Protein AF-A0A673X0X0-F1 (afdb_monomer)

Structure (mmCIF, N/CA/C/O backbone):
data_AF-A0A673X0X0-F1
#
_entry.id   AF-A0A673X0X0-F1
#
loop_
_atom_site.group_PDB
_atom_site.id
_atom_site.type_symbol
_atom_site.label_atom_id
_atom_site.label_alt_id
_atom_site.label_comp_id
_atom_site.label_asym_id
_atom_site.label_entity_id
_atom_site.label_seq_id
_atom_site.pdbx_PDB_ins_code
_atom_site.Cartn_x
_atom_site.Cartn_y
_atom_site.Cartn_z
_atom_site.occupancy
_atom_site.B_iso_or_equiv
_atom_site.auth_seq_id
_atom_site.auth_comp_id
_atom_site.auth_asym_id
_atom_site.auth_atom_id
_atom_site.pdbx_PDB_model_num
ATOM 1 N N . MET A 1 1 ? 17.107 -14.229 -10.108 1.00 71.19 1 MET A N 1
ATOM 2 C CA . MET A 1 1 ? 16.496 -13.018 -9.550 1.00 71.19 1 MET A CA 1
ATOM 3 C C . MET A 1 1 ? 16.070 -12.092 -10.674 1.00 71.19 1 MET A C 1
ATOM 5 O O . MET A 1 1 ? 16.921 -11.522 -11.350 1.00 71.19 1 MET A O 1
ATOM 9 N N . VAL A 1 2 ? 14.765 -12.010 -10.941 1.00 83.81 2 VAL A N 1
ATOM 10 C CA . VAL A 1 2 ? 14.206 -11.048 -11.908 1.00 83.81 2 VAL A CA 1
ATOM 11 C C . VAL A 1 2 ? 13.939 -9.739 -11.176 1.00 83.81 2 VAL A C 1
ATOM 13 O O . VAL A 1 2 ? 13.263 -9.744 -10.151 1.00 83.81 2 VAL A O 1
ATOM 16 N N . ARG A 1 3 ? 14.453 -8.624 -11.695 1.00 84.62 3 ARG A N 1
ATOM 17 C CA . ARG A 1 3 ? 14.271 -7.299 -11.096 1.00 84.62 3 ARG A CA 1
ATOM 18 C C . ARG A 1 3 ? 13.431 -6.404 -11.989 1.00 84.62 3 ARG A C 1
ATOM 20 O O . ARG A 1 3 ? 13.563 -6.454 -13.215 1.00 84.62 3 ARG A O 1
ATOM 27 N N . LEU A 1 4 ? 12.579 -5.583 -11.385 1.00 86.44 4 LEU A N 1
ATOM 28 C CA . LEU A 1 4 ? 11.894 -4.515 -12.099 1.00 86.44 4 LEU A CA 1
ATOM 29 C C . LEU A 1 4 ? 12.864 -3.353 -12.300 1.00 86.44 4 LEU A C 1
ATOM 31 O O . LEU A 1 4 ? 13.081 -2.562 -11.389 1.00 86.44 4 LEU A O 1
ATOM 35 N N . THR A 1 5 ? 13.441 -3.277 -13.496 1.00 86.38 5 THR A N 1
ATOM 36 C CA . THR A 1 5 ? 14.404 -2.239 -13.880 1.00 86.38 5 THR A CA 1
ATOM 37 C C . THR A 1 5 ? 13.807 -1.275 -14.903 1.00 86.38 5 THR A C 1
ATOM 39 O O . THR A 1 5 ? 12.841 -1.603 -15.604 1.00 86.38 5 THR A O 1
ATOM 42 N N . MET A 1 6 ? 14.425 -0.103 -15.060 1.00 83.62 6 MET A N 1
ATOM 43 C CA . MET A 1 6 ? 14.055 0.858 -16.106 1.00 83.62 6 MET A CA 1
ATOM 44 C C . MET A 1 6 ? 14.131 0.243 -17.514 1.00 83.62 6 MET A C 1
ATOM 46 O O . MET A 1 6 ? 13.271 0.513 -18.350 1.00 83.62 6 MET A O 1
ATOM 50 N N . 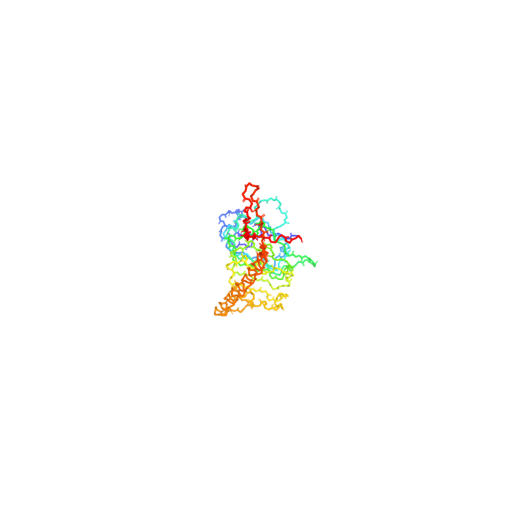ASP A 1 7 ? 15.082 -0.662 -17.759 1.00 83.50 7 ASP A N 1
ATOM 51 C CA . ASP A 1 7 ? 15.182 -1.398 -19.025 1.00 83.50 7 ASP A CA 1
ATOM 52 C C . ASP A 1 7 ? 14.016 -2.364 -19.240 1.00 83.50 7 ASP A C 1
ATOM 54 O O . ASP A 1 7 ? 13.520 -2.510 -20.362 1.00 83.50 7 ASP A O 1
ATOM 58 N N . LEU A 1 8 ? 13.558 -3.037 -18.179 1.00 86.50 8 LEU A N 1
ATOM 59 C CA . LEU A 1 8 ? 12.383 -3.904 -18.255 1.00 86.50 8 LEU A CA 1
ATOM 60 C C . LEU A 1 8 ? 11.128 -3.079 -18.575 1.00 86.50 8 LEU A C 1
ATOM 62 O O . LEU A 1 8 ? 10.304 -3.507 -19.389 1.00 86.50 8 LEU A O 1
ATOM 66 N N . ILE A 1 9 ? 11.030 -1.875 -18.005 1.00 87.56 9 ILE A N 1
ATOM 67 C CA . ILE A 1 9 ? 9.969 -0.904 -18.300 1.00 87.56 9 ILE A CA 1
ATOM 68 C C . ILE A 1 9 ? 10.022 -0.421 -19.737 1.00 87.56 9 ILE A C 1
ATOM 70 O O . ILE A 1 9 ? 9.000 -0.380 -20.427 1.00 87.56 9 ILE A O 1
ATOM 74 N N . ALA A 1 10 ? 11.213 -0.116 -20.225 1.00 84.62 10 ALA A N 1
ATOM 75 C CA . ALA A 1 10 ? 11.392 0.337 -21.587 1.00 84.62 10 ALA A CA 1
ATOM 76 C C . ALA A 1 10 ? 11.023 -0.727 -22.626 1.00 84.62 10 ALA A C 1
ATOM 78 O O . ALA A 1 10 ? 10.393 -0.421 -23.639 1.00 84.62 10 ALA A O 1
ATOM 79 N N . LYS A 1 11 ? 11.336 -1.994 -22.345 1.00 83.00 11 LYS A N 1
ATOM 80 C CA . LYS A 1 11 ? 10.988 -3.126 -23.216 1.00 83.00 11 LYS A CA 1
ATOM 81 C C . LYS A 1 11 ? 9.488 -3.425 -23.232 1.00 83.00 11 LYS A C 1
ATOM 83 O O . LYS A 1 11 ? 8.964 -3.858 -24.261 1.00 83.00 11 LYS A O 1
ATOM 88 N N . SER A 1 12 ? 8.787 -3.227 -22.116 1.00 79.62 12 SER A N 1
ATOM 89 C CA . SER A 1 12 ? 7.351 -3.516 -22.025 1.00 79.62 12 SER A CA 1
ATOM 90 C C . SER A 1 12 ? 6.477 -2.362 -22.525 1.00 79.62 12 SER A C 1
ATOM 92 O O . SER A 1 12 ? 5.417 -2.610 -23.103 1.00 79.62 12 SER A O 1
ATOM 94 N N . SER A 1 13 ? 6.932 -1.115 -22.381 1.00 78.25 13 SER A N 1
ATOM 95 C CA . SER A 1 13 ? 6.164 0.074 -22.747 1.00 78.25 13 SER A CA 1
ATOM 96 C C . SER A 1 13 ? 6.213 0.375 -24.243 1.00 78.25 13 SER A C 1
ATOM 98 O O . SER A 1 13 ? 7.269 0.619 -24.825 1.00 78.25 13 SER A O 1
ATOM 100 N N . TYR A 1 14 ? 5.038 0.454 -24.870 1.00 67.62 14 TYR A N 1
ATOM 101 C CA . TYR A 1 14 ? 4.898 0.855 -26.273 1.00 67.62 14 TYR A CA 1
ATOM 102 C C . TYR A 1 14 ? 5.579 2.201 -26.580 1.00 67.62 14 TYR A C 1
ATOM 104 O O . TYR A 1 14 ? 6.226 2.346 -27.613 1.00 67.62 14 TYR A O 1
ATOM 112 N N . TYR A 1 15 ? 5.513 3.157 -25.647 1.00 66.00 15 TYR A N 1
ATOM 113 C CA . TYR A 1 15 ? 6.113 4.487 -25.792 1.00 66.00 15 TYR A CA 1
ATOM 114 C C . TYR A 1 15 ? 7.650 4.476 -25.842 1.00 66.00 15 TYR A C 1
ATOM 116 O O . TYR A 1 15 ? 8.260 5.461 -26.272 1.00 66.00 15 TYR A O 1
ATOM 124 N N . LEU A 1 16 ? 8.269 3.379 -25.396 1.00 67.62 16 LEU A N 1
ATOM 125 C CA . LEU A 1 16 ? 9.715 3.227 -25.251 1.00 67.62 16 LEU A CA 1
ATOM 126 C C . LEU A 1 16 ? 10.319 2.227 -26.257 1.00 67.62 16 LEU A C 1
ATOM 128 O O . LEU A 1 16 ? 11.505 2.330 -26.556 1.00 67.62 16 LEU A O 1
ATOM 132 N N . LYS A 1 17 ? 9.512 1.350 -26.876 1.00 62.12 17 LYS A N 1
ATOM 133 C CA . LYS A 1 17 ? 9.957 0.236 -27.746 1.00 62.12 17 LYS A CA 1
ATOM 134 C C . LYS A 1 17 ? 10.812 0.594 -28.976 1.00 62.12 17 LYS A C 1
ATOM 136 O O . LYS A 1 17 ? 11.481 -0.290 -29.495 1.00 62.12 17 LYS A O 1
ATOM 141 N N . ASN A 1 18 ? 10.833 1.850 -29.434 1.00 58.12 18 ASN A N 1
ATOM 142 C CA . ASN A 1 18 ? 11.433 2.227 -30.728 1.00 58.12 18 ASN A CA 1
ATOM 143 C C . ASN A 1 18 ? 12.640 3.181 -30.660 1.00 58.12 18 ASN A C 1
ATOM 145 O O . ASN A 1 18 ? 13.059 3.689 -31.702 1.00 58.12 18 ASN A O 1
ATOM 149 N N . LYS A 1 19 ? 13.218 3.468 -29.484 1.00 57.41 19 LYS A N 1
ATOM 150 C CA . LYS A 1 19 ? 14.341 4.421 -29.392 1.00 57.41 19 LYS A CA 1
ATOM 151 C C . LYS A 1 19 ? 15.602 3.789 -28.816 1.00 57.41 19 LYS A C 1
ATOM 153 O O . LYS A 1 19 ? 15.598 3.270 -27.712 1.00 57.41 19 LYS A O 1
ATOM 158 N N . ARG A 1 20 ? 16.707 3.924 -29.559 1.00 57.81 20 ARG A N 1
ATOM 159 C CA . ARG A 1 20 ? 18.071 3.527 -29.152 1.00 57.81 20 ARG A CA 1
ATOM 160 C C . ARG A 1 20 ? 18.603 4.307 -27.936 1.00 57.81 20 ARG A C 1
ATOM 162 O O . ARG A 1 20 ? 19.647 3.955 -27.408 1.00 57.81 20 ARG A O 1
ATOM 169 N N . SER A 1 21 ? 17.902 5.361 -27.513 1.00 58.00 21 SER A N 1
ATOM 170 C CA . SER A 1 21 ? 18.208 6.170 -26.335 1.00 58.00 21 SER A CA 1
ATOM 171 C C . SER A 1 21 ? 16.895 6.540 -25.645 1.00 58.00 21 SER A C 1
ATOM 173 O O . SER A 1 21 ? 16.040 7.201 -26.245 1.00 58.00 21 SER A O 1
ATOM 175 N N . TYR A 1 22 ? 16.707 6.055 -24.417 1.00 65.75 22 TYR A N 1
ATOM 176 C CA . TYR A 1 22 ? 15.547 6.378 -23.592 1.00 65.75 22 TYR A CA 1
ATOM 177 C C . TYR A 1 22 ? 15.753 7.753 -22.964 1.00 65.75 22 TYR A C 1
ATOM 179 O O . TYR A 1 22 ? 16.754 7.979 -22.287 1.00 65.75 22 TYR A O 1
ATOM 187 N N . SER A 1 23 ? 14.817 8.676 -23.180 1.00 69.56 23 SER A N 1
ATOM 188 C CA . SER A 1 23 ? 14.892 10.012 -22.589 1.00 69.56 23 SER A CA 1
ATOM 189 C C . SER A 1 23 ? 13.896 10.170 -21.440 1.00 69.56 23 SER A C 1
ATOM 191 O O . SER A 1 23 ? 12.780 9.651 -21.488 1.00 69.56 23 SER A O 1
ATOM 193 N N . LEU A 1 24 ? 14.288 10.926 -20.407 1.00 72.06 24 LEU A N 1
ATOM 194 C CA . LEU A 1 24 ? 13.458 11.252 -19.238 1.00 72.06 24 LEU A CA 1
ATOM 195 C C . LEU A 1 24 ? 12.016 11.685 -19.600 1.00 72.06 24 LEU A C 1
ATOM 197 O O . LEU A 1 24 ? 11.082 11.173 -18.983 1.00 72.06 24 LEU A O 1
ATOM 201 N N . PRO A 1 25 ? 11.776 12.500 -20.652 1.00 79.38 25 PRO A N 1
ATOM 202 C CA . PRO A 1 25 ? 10.420 12.862 -21.074 1.00 79.38 25 PRO A CA 1
ATOM 203 C C . PRO A 1 25 ? 9.508 11.687 -21.442 1.00 79.38 25 PRO A C 1
ATOM 205 O O . PRO A 1 25 ? 8.291 11.836 -21.416 1.00 79.38 25 PRO A O 1
ATOM 208 N N . GLN A 1 26 ? 10.053 10.534 -21.833 1.00 79.31 26 GLN A N 1
ATOM 209 C CA . GLN A 1 26 ? 9.241 9.366 -22.176 1.00 79.31 26 GLN A CA 1
ATOM 210 C C . GLN A 1 26 ? 8.771 8.617 -20.928 1.00 79.31 26 GLN A C 1
ATOM 212 O O . GLN A 1 26 ? 7.630 8.163 -20.899 1.00 79.31 26 GLN A O 1
ATOM 217 N N . TYR A 1 27 ? 9.608 8.540 -19.892 1.00 82.19 27 TYR A N 1
ATOM 218 C CA . TYR A 1 27 ? 9.232 7.942 -18.609 1.00 82.19 27 TYR A CA 1
ATOM 219 C C . TYR A 1 27 ? 8.190 8.783 -17.865 1.00 82.19 27 TYR A C 1
ATOM 221 O O . TYR A 1 27 ?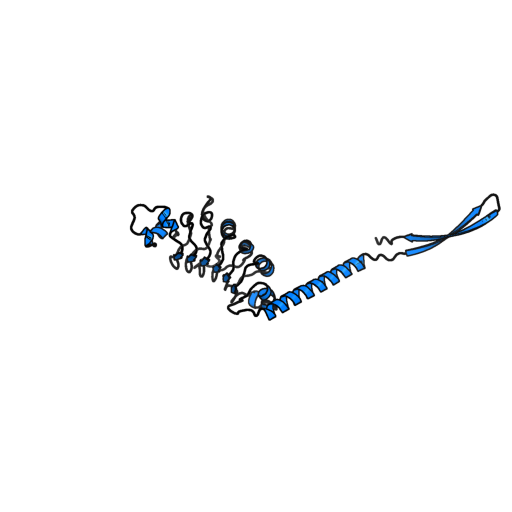 7.279 8.227 -17.261 1.00 82.19 27 TYR A O 1
ATOM 229 N N . LEU A 1 28 ? 8.223 10.110 -18.026 1.00 83.75 28 LEU A N 1
ATOM 230 C CA . LEU A 1 28 ? 7.183 11.009 -17.510 1.00 83.75 28 LEU A CA 1
ATOM 231 C C . LEU A 1 28 ? 5.800 10.807 -18.158 1.00 83.75 28 LEU A C 1
ATOM 233 O O . LEU A 1 28 ? 4.806 11.302 -17.635 1.00 83.75 28 LEU A O 1
ATOM 237 N N . LYS A 1 29 ? 5.695 10.097 -19.288 1.00 85.44 29 LYS A N 1
ATOM 238 C CA . LYS A 1 29 ? 4.393 9.769 -19.904 1.00 85.44 29 LYS A CA 1
ATOM 239 C C . LYS A 1 29 ? 3.743 8.528 -19.296 1.00 85.44 29 LYS A C 1
ATOM 241 O O . LYS A 1 29 ? 2.589 8.235 -19.604 1.00 85.44 29 LYS A O 1
ATOM 246 N N . LEU A 1 30 ? 4.477 7.772 -18.484 1.00 87.88 30 LEU A N 1
ATOM 247 C CA . LEU A 1 30 ? 3.983 6.545 -17.878 1.00 87.88 30 LEU A CA 1
ATOM 248 C C . LEU A 1 30 ? 3.162 6.897 -16.641 1.00 87.88 30 LEU A C 1
ATOM 250 O O . LEU A 1 30 ? 3.708 7.311 -15.626 1.00 87.88 30 LEU A O 1
ATOM 254 N N . THR A 1 31 ? 1.849 6.713 -16.739 1.00 89.06 31 THR A N 1
ATOM 255 C CA . THR A 1 31 ? 0.916 6.878 -15.614 1.00 89.06 31 THR A CA 1
ATOM 256 C C . THR A 1 31 ? 0.438 5.536 -15.066 1.00 89.06 31 THR A C 1
ATOM 258 O O . THR A 1 31 ? 0.144 5.421 -13.884 1.00 89.06 31 THR A O 1
ATOM 261 N N . HIS A 1 32 ? 0.408 4.494 -15.902 1.00 90.19 32 HIS A N 1
ATOM 262 C CA . HIS A 1 32 ? -0.042 3.155 -15.531 1.00 90.19 32 HIS A CA 1
ATOM 263 C C . HIS A 1 32 ? 0.981 2.119 -15.993 1.00 90.19 32 HIS A C 1
ATOM 265 O O . HIS A 1 32 ? 1.332 2.077 -17.176 1.00 90.19 32 HIS A O 1
ATOM 271 N N . LEU A 1 33 ? 1.435 1.263 -15.079 1.00 90.06 33 LEU A N 1
ATOM 272 C CA . LEU A 1 33 ? 2.363 0.174 -15.377 1.00 90.06 33 LEU A CA 1
ATOM 273 C C . LEU A 1 33 ? 1.828 -1.155 -14.863 1.00 90.06 33 LEU A C 1
ATOM 275 O O . LEU A 1 33 ? 1.411 -1.269 -13.712 1.00 90.06 33 LEU A O 1
ATOM 279 N N . ASN A 1 34 ? 1.879 -2.172 -15.724 1.00 91.69 34 ASN A N 1
ATOM 280 C CA . ASN A 1 34 ? 1.501 -3.530 -15.371 1.00 91.69 34 ASN A CA 1
ATOM 281 C C . ASN A 1 34 ? 2.681 -4.494 -15.531 1.00 91.69 34 ASN A C 1
ATOM 283 O O . ASN A 1 34 ? 3.137 -4.761 -16.645 1.00 91.69 34 ASN A O 1
ATOM 287 N N . PHE A 1 35 ? 3.133 -5.030 -14.401 1.00 90.81 35 PHE A N 1
ATOM 288 C CA . PHE A 1 35 ? 4.173 -6.047 -14.291 1.00 90.81 35 PHE A CA 1
ATOM 289 C C . PHE A 1 35 ? 3.708 -7.256 -13.482 1.00 90.81 35 PHE A C 1
ATOM 291 O O . PHE A 1 35 ? 4.516 -7.946 -12.864 1.00 90.81 35 PHE A O 1
ATOM 298 N N . SER A 1 36 ? 2.410 -7.542 -13.493 1.00 91.50 36 SER A N 1
ATOM 299 C CA . SER A 1 36 ? 1.868 -8.721 -12.832 1.00 91.50 36 SER A CA 1
ATOM 300 C C . SER A 1 36 ? 2.411 -10.021 -13.423 1.00 91.50 36 SER A C 1
ATOM 302 O O . SER A 1 36 ? 2.569 -10.125 -14.646 1.00 91.50 36 SER A O 1
ATOM 304 N N . ASN A 1 37 ? 2.609 -11.035 -12.578 1.00 92.19 37 ASN A N 1
ATOM 305 C CA . ASN A 1 37 ? 2.994 -12.388 -12.994 1.00 92.19 37 ASN A CA 1
ATOM 306 C C . ASN A 1 37 ? 4.259 -12.418 -13.880 1.00 92.19 37 ASN A C 1
ATOM 308 O O . ASN A 1 37 ? 4.306 -13.071 -14.926 1.00 92.19 37 ASN A O 1
ATOM 312 N N . LYS A 1 38 ? 5.297 -11.674 -13.483 1.00 91.31 38 LYS A N 1
ATOM 313 C CA . LYS A 1 38 ? 6.598 -11.608 -14.174 1.00 91.31 38 LYS A CA 1
ATOM 314 C C . LYS A 1 38 ? 7.738 -12.252 -13.386 1.00 91.31 38 LYS A C 1
ATOM 316 O O . LYS A 1 38 ? 8.885 -12.159 -13.810 1.00 91.31 38 LYS A O 1
ATOM 321 N N . ASN A 1 39 ? 7.421 -12.946 -12.290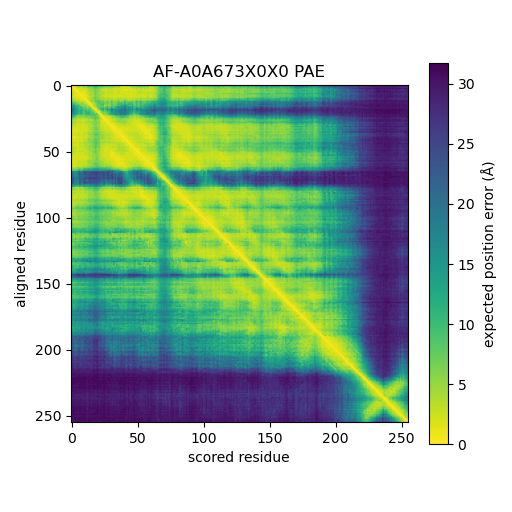 1.00 90.12 39 ASN A N 1
ATOM 322 C CA . ASN A 1 39 ? 8.391 -13.525 -11.356 1.00 90.12 39 ASN A CA 1
ATOM 323 C C . ASN A 1 39 ? 9.377 -12.490 -10.793 1.00 90.12 39 ASN A C 1
ATOM 325 O O . ASN A 1 39 ? 10.509 -12.846 -10.490 1.00 90.12 39 ASN A O 1
ATOM 329 N N . ILE A 1 40 ? 8.962 -11.225 -10.683 1.00 88.94 40 ILE A N 1
ATOM 330 C CA . ILE A 1 40 ? 9.795 -10.159 -10.124 1.00 88.94 40 ILE A CA 1
ATOM 331 C C . ILE A 1 40 ? 10.042 -10.464 -8.650 1.00 88.94 40 ILE A C 1
ATOM 333 O O . ILE A 1 40 ? 9.103 -10.716 -7.903 1.00 88.94 40 ILE A O 1
ATOM 337 N N . GLU A 1 41 ? 11.304 -10.461 -8.256 1.00 86.62 41 GLU A N 1
ATOM 338 C CA . GLU A 1 41 ? 11.750 -10.702 -6.883 1.00 86.62 41 GLU A CA 1
ATOM 339 C C . GLU A 1 41 ? 12.123 -9.385 -6.185 1.00 86.62 41 GLU A C 1
ATOM 341 O O . GLU A 1 41 ? 12.059 -9.309 -4.966 1.00 86.62 41 GLU A O 1
ATOM 346 N N . ASP A 1 42 ? 12.472 -8.340 -6.946 1.00 81.06 42 ASP A N 1
ATOM 347 C CA . ASP A 1 42 ? 12.940 -7.057 -6.408 1.00 81.06 42 ASP A CA 1
ATOM 348 C C . ASP A 1 42 ? 12.632 -5.889 -7.358 1.00 81.06 42 ASP A C 1
ATOM 350 O O . ASP A 1 42 ? 12.490 -6.076 -8.573 1.00 81.06 42 ASP A O 1
ATOM 354 N N . ILE A 1 43 ? 12.527 -4.683 -6.806 1.00 81.00 43 ILE A N 1
ATOM 355 C CA . ILE A 1 43 ? 12.202 -3.445 -7.522 1.00 81.00 43 ILE A CA 1
ATOM 356 C C . ILE A 1 43 ? 13.397 -2.492 -7.416 1.00 81.00 43 ILE A C 1
ATOM 358 O O . ILE A 1 43 ? 13.782 -2.105 -6.315 1.00 81.00 43 ILE A O 1
ATOM 362 N N . GLU A 1 44 ? 13.971 -2.101 -8.556 1.00 79.31 44 GLU A N 1
ATOM 363 C CA . GLU A 1 44 ? 15.056 -1.110 -8.606 1.00 79.31 44 GLU A CA 1
ATOM 364 C C . GLU A 1 44 ? 14.517 0.332 -8.630 1.00 79.31 44 GLU A C 1
ATOM 366 O O . GLU A 1 44 ? 13.321 0.566 -8.465 1.00 79.31 44 GLU A O 1
ATOM 371 N N . ASP A 1 45 ? 15.399 1.318 -8.827 1.00 77.19 45 ASP A N 1
ATOM 372 C CA . ASP A 1 45 ? 15.017 2.729 -8.864 1.00 77.19 45 ASP A CA 1
ATOM 373 C C . ASP A 1 45 ? 14.024 3.048 -9.997 1.00 77.19 45 ASP A C 1
ATOM 375 O O . ASP A 1 45 ? 14.328 2.904 -11.184 1.00 77.19 45 ASP A O 1
ATOM 379 N N . LEU A 1 46 ? 12.836 3.524 -9.605 1.00 80.56 46 LEU A N 1
ATOM 380 C CA . LEU A 1 46 ? 11.761 3.975 -10.490 1.00 80.56 46 LEU A CA 1
ATOM 381 C C . LEU A 1 46 ? 11.605 5.508 -10.508 1.00 80.56 46 LEU A C 1
ATOM 383 O O . LEU A 1 46 ? 10.609 6.010 -11.035 1.00 80.56 46 LEU A O 1
ATOM 387 N N . SER A 1 47 ? 12.573 6.268 -9.982 1.00 78.31 47 SER A N 1
ATOM 388 C CA . SER A 1 47 ? 12.556 7.739 -9.838 1.00 78.31 47 SER A CA 1
ATOM 389 C C . SER A 1 47 ? 12.276 8.522 -11.128 1.00 78.31 47 SER A C 1
ATOM 391 O O . SER A 1 47 ? 11.841 9.676 -11.092 1.00 78.31 47 SER A O 1
ATOM 393 N N . MET A 1 48 ? 12.499 7.900 -12.285 1.00 80.00 48 MET A N 1
ATOM 394 C CA . MET A 1 48 ? 12.234 8.471 -13.606 1.00 80.00 48 MET A CA 1
ATOM 395 C C . MET A 1 48 ? 10.738 8.479 -13.968 1.00 80.00 48 MET A C 1
ATOM 397 O O . MET A 1 48 ? 10.310 9.273 -14.808 1.00 80.00 48 MET A O 1
ATOM 401 N N . CYS A 1 49 ? 9.928 7.620 -13.344 1.00 84.56 49 CYS A N 1
ATOM 402 C CA . CYS A 1 49 ? 8.496 7.462 -13.615 1.00 84.56 49 CYS A CA 1
ATOM 403 C C . CYS A 1 49 ? 7.640 8.389 -12.732 1.00 84.56 49 CYS A C 1
ATOM 405 O O . CYS A 1 49 ? 6.689 7.941 -12.101 1.00 84.56 49 CY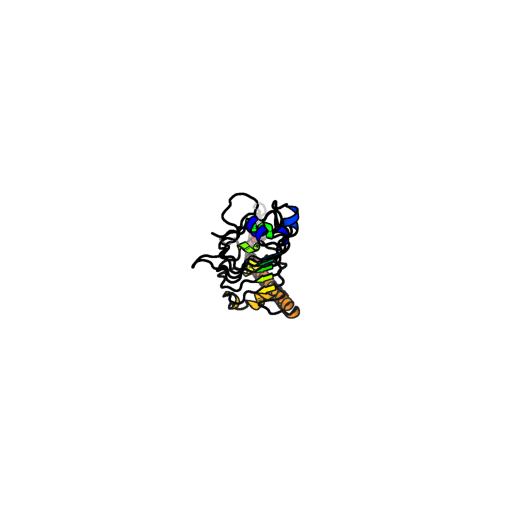S A O 1
ATOM 407 N N . ARG A 1 50 ? 7.965 9.687 -12.668 1.00 83.00 50 ARG A N 1
ATOM 408 C CA . ARG A 1 50 ? 7.394 10.607 -11.658 1.00 83.00 50 ARG A CA 1
ATOM 409 C C . ARG A 1 50 ? 5.880 10.793 -11.701 1.00 83.00 50 ARG A C 1
ATOM 411 O O . ARG A 1 50 ? 5.266 11.062 -10.679 1.00 83.00 50 ARG A O 1
ATOM 418 N N . ASN A 1 51 ? 5.285 10.609 -12.876 1.00 87.06 51 ASN A N 1
ATOM 419 C CA . ASN A 1 51 ? 3.845 10.749 -13.089 1.00 87.06 51 ASN A CA 1
ATOM 420 C C . ASN A 1 51 ? 3.093 9.412 -12.959 1.00 87.06 51 ASN A C 1
ATOM 422 O O . ASN A 1 51 ? 1.931 9.321 -13.360 1.00 87.06 51 ASN A O 1
ATOM 426 N N . LEU A 1 52 ? 3.752 8.357 -12.470 1.00 87.50 52 LEU A N 1
ATOM 427 C CA . LEU A 1 52 ? 3.137 7.047 -12.304 1.00 87.50 52 LEU A CA 1
ATOM 428 C C . LEU A 1 52 ? 2.076 7.114 -11.207 1.00 87.50 52 LEU A C 1
ATOM 430 O O . LEU A 1 52 ? 2.399 7.351 -10.051 1.00 87.50 52 LEU A O 1
ATOM 434 N N . THR A 1 53 ? 0.822 6.853 -11.565 1.00 87.56 53 THR A N 1
ATOM 435 C CA . THR A 1 53 ? -0.316 6.8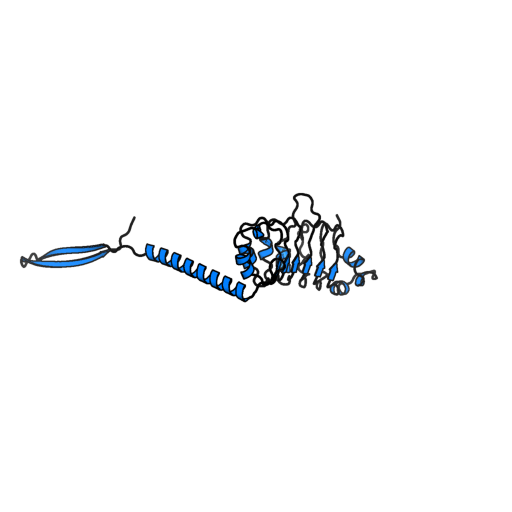67 -10.642 1.00 87.56 53 THR A CA 1
ATOM 436 C C . THR A 1 53 ? -0.751 5.467 -10.230 1.00 87.56 53 THR A C 1
ATOM 438 O O . THR A 1 53 ? -1.234 5.290 -9.110 1.00 87.56 53 THR A O 1
ATOM 441 N N . VAL A 1 54 ? -0.572 4.469 -11.104 1.00 88.56 54 VAL A N 1
ATOM 442 C CA . VAL A 1 54 ? -1.006 3.085 -10.875 1.00 88.56 54 VAL A CA 1
ATOM 443 C C . VAL A 1 54 ? 0.099 2.089 -11.217 1.00 88.56 54 VAL A C 1
ATOM 445 O O . VAL A 1 54 ? 0.611 2.074 -12.341 1.00 88.56 54 VAL A O 1
ATOM 448 N N . LEU A 1 55 ? 0.409 1.200 -10.272 1.00 88.62 55 LEU A N 1
ATOM 449 C CA . LEU A 1 55 ? 1.397 0.136 -10.439 1.00 88.62 55 LEU A CA 1
ATOM 450 C C . LEU A 1 55 ? 0.818 -1.234 -10.056 1.00 88.62 55 LEU A C 1
ATOM 452 O O . LEU A 1 55 ? 0.459 -1.481 -8.903 1.00 88.62 55 LEU A O 1
ATOM 456 N N . TYR A 1 56 ? 0.754 -2.143 -11.033 1.00 89.38 56 TYR A N 1
ATOM 457 C CA . TYR A 1 56 ? 0.326 -3.528 -10.831 1.00 89.38 56 TYR A CA 1
ATOM 458 C C . TYR A 1 56 ? 1.529 -4.467 -10.716 1.00 89.38 56 TYR A C 1
ATOM 4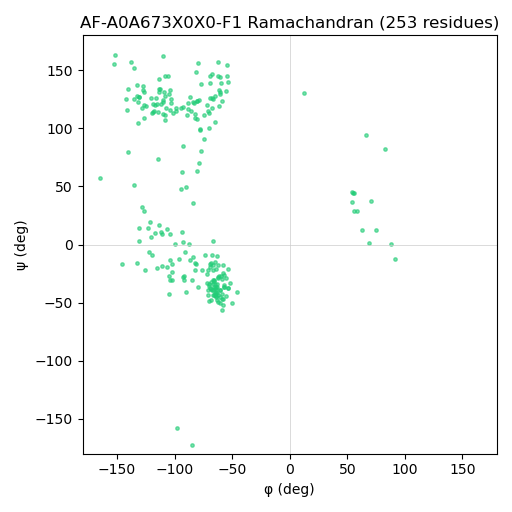60 O O . TYR A 1 56 ? 2.285 -4.635 -11.675 1.00 89.38 56 TYR A O 1
ATOM 468 N N . LEU A 1 57 ? 1.672 -5.109 -9.555 1.00 88.94 57 LEU A N 1
ATOM 469 C CA . LEU A 1 57 ? 2.762 -6.031 -9.216 1.00 88.94 57 LEU A CA 1
ATOM 470 C C . LEU A 1 57 ? 2.272 -7.359 -8.628 1.00 88.94 57 LEU A C 1
ATOM 472 O O . LEU A 1 57 ? 3.074 -8.119 -8.086 1.00 88.94 57 LEU A O 1
ATOM 476 N N . TYR A 1 58 ? 0.985 -7.667 -8.755 1.00 88.06 58 TYR A N 1
ATOM 477 C CA . TYR A 1 58 ? 0.407 -8.903 -8.236 1.00 88.06 58 TYR A CA 1
ATOM 478 C C . TYR A 1 58 ? 1.004 -10.167 -8.890 1.00 88.06 58 TYR A C 1
ATOM 480 O O . TYR A 1 58 ? 1.551 -10.116 -9.997 1.00 88.06 58 TYR A O 1
ATOM 488 N N . ASP A 1 59 ? 0.917 -11.305 -8.198 1.00 90.38 59 ASP A N 1
ATOM 489 C CA . ASP A 1 59 ? 1.425 -12.619 -8.639 1.00 90.38 59 ASP A CA 1
ATOM 490 C C . ASP A 1 59 ? 2.938 -12.676 -8.950 1.00 90.38 59 ASP A C 1
ATOM 492 O O . ASP A 1 59 ? 3.392 -13.462 -9.789 1.00 90.38 59 ASP A O 1
ATOM 496 N N . ASN A 1 60 ? 3.744 -11.840 -8.292 1.00 91.50 60 ASN A N 1
ATOM 497 C CA . ASN A 1 60 ? 5.208 -11.867 -8.385 1.00 91.50 60 ASN A CA 1
ATOM 498 C C . ASN A 1 60 ? 5.830 -12.636 -7.202 1.00 91.50 60 ASN A C 1
ATOM 500 O O . ASN A 1 60 ? 5.190 -13.522 -6.644 1.00 91.50 60 ASN A O 1
ATOM 504 N N . LYS A 1 61 ? 7.101 -12.394 -6.878 1.00 88.38 61 LYS A N 1
ATOM 505 C CA . LYS A 1 61 ? 7.858 -13.027 -5.785 1.00 88.38 61 LYS A CA 1
ATOM 506 C C . LYS A 1 61 ? 8.514 -11.971 -4.887 1.00 88.38 61 LYS A C 1
ATOM 508 O O . LYS A 1 61 ? 9.610 -12.179 -4.381 1.00 88.38 61 LYS A O 1
ATOM 513 N N . ILE A 1 62 ? 7.870 -10.816 -4.744 1.00 85.06 62 ILE A N 1
ATOM 514 C CA . ILE A 1 62 ? 8.406 -9.671 -4.010 1.00 85.06 62 ILE A CA 1
ATOM 515 C C . ILE A 1 62 ? 8.158 -9.915 -2.525 1.00 85.06 62 ILE A C 1
ATOM 517 O O . ILE A 1 62 ? 7.019 -9.838 -2.080 1.00 85.06 62 ILE A O 1
ATOM 521 N N . ASN A 1 63 ? 9.203 -10.219 -1.764 1.00 77.62 63 ASN A N 1
ATOM 522 C CA . ASN A 1 63 ? 9.139 -10.386 -0.307 1.00 77.62 63 ASN A CA 1
ATOM 523 C C . ASN A 1 63 ? 9.453 -9.082 0.444 1.00 77.62 63 ASN A C 1
ATOM 525 O O . ASN A 1 63 ? 8.918 -8.832 1.521 1.00 77.62 63 ASN A O 1
ATOM 529 N N . HIS A 1 64 ? 10.246 -8.202 -0.158 1.00 71.94 64 HIS A N 1
ATOM 530 C CA . HIS A 1 64 ? 10.553 -6.885 0.377 1.00 71.94 64 HIS A CA 1
ATOM 531 C C . HIS A 1 64 ? 10.085 -5.818 -0.605 1.00 71.94 64 HIS A C 1
ATOM 533 O O . HIS A 1 64 ? 10.631 -5.666 -1.698 1.00 71.94 64 HIS A O 1
ATOM 539 N N . VAL A 1 65 ? 9.083 -5.038 -0.208 1.00 62.72 65 VAL A N 1
ATOM 540 C CA . VAL A 1 65 ? 8.775 -3.782 -0.888 1.00 62.72 65 VAL A CA 1
ATOM 541 C C . VAL A 1 65 ? 9.854 -2.786 -0.463 1.00 62.72 65 VAL A C 1
ATOM 543 O O . VAL A 1 65 ? 9.718 -2.118 0.563 1.00 62.72 65 VAL A O 1
ATOM 546 N N . LEU A 1 66 ? 10.930 -2.744 -1.263 1.00 60.78 66 LEU A N 1
ATOM 547 C CA . LEU A 1 66 ? 12.161 -1.959 -1.086 1.00 60.78 66 LEU A CA 1
ATOM 548 C C . LEU A 1 66 ? 13.017 -2.377 0.118 1.00 60.78 66 LEU A C 1
ATOM 550 O O . LEU A 1 66 ? 12.869 -1.851 1.210 1.00 60.78 66 LEU A O 1
ATOM 554 N N . GLY A 1 67 ? 14.005 -3.248 -0.088 1.00 42.34 67 GLY A N 1
ATOM 555 C CA . GLY A 1 67 ? 14.928 -3.611 0.990 1.00 42.34 67 GLY A CA 1
ATOM 556 C C . GLY A 1 67 ? 16.198 -4.321 0.541 1.00 42.34 67 GLY A C 1
ATOM 557 O O . GLY A 1 67 ? 16.463 -5.415 1.019 1.00 42.34 67 GLY A O 1
ATOM 558 N N . ALA A 1 68 ? 16.995 -3.708 -0.344 1.00 35.12 68 ALA A N 1
ATOM 559 C CA . ALA A 1 68 ? 18.375 -4.159 -0.594 1.00 35.12 68 ALA A CA 1
ATOM 560 C C . ALA A 1 68 ? 19.394 -3.043 -0.917 1.00 35.12 68 ALA A C 1
ATOM 562 O O . ALA A 1 68 ? 20.594 -3.275 -0.780 1.00 35.12 68 ALA A O 1
ATOM 563 N N . CYS A 1 69 ? 18.975 -1.823 -1.281 1.00 34.03 69 CYS A N 1
ATOM 564 C CA . CYS A 1 69 ? 19.905 -0.711 -1.521 1.00 34.03 69 CYS A CA 1
ATOM 565 C C . CYS A 1 69 ? 19.913 0.307 -0.360 1.00 34.03 69 CYS A C 1
ATOM 567 O O . CYS A 1 69 ? 18.921 1.004 -0.148 1.00 34.03 69 CYS A O 1
ATOM 569 N N . PRO A 1 70 ? 21.039 0.473 0.367 1.00 30.88 70 PRO A N 1
ATOM 570 C CA . PRO A 1 70 ? 21.252 1.549 1.336 1.00 30.88 70 PRO A CA 1
ATOM 571 C C . PRO A 1 70 ? 21.742 2.844 0.664 1.00 30.88 70 PRO A C 1
ATOM 573 O O . PRO A 1 70 ? 22.552 3.578 1.224 1.00 30.88 70 PRO A O 1
ATOM 576 N N . ILE A 1 71 ? 21.258 3.143 -0.541 1.00 29.34 71 ILE A N 1
ATOM 577 C CA . ILE A 1 71 ? 21.539 4.399 -1.233 1.00 29.34 71 ILE A CA 1
ATOM 578 C C . ILE A 1 71 ? 20.194 4.930 -1.716 1.00 29.34 71 ILE A C 1
ATOM 580 O O . ILE A 1 71 ? 19.562 4.352 -2.588 1.00 29.34 71 ILE A O 1
ATOM 584 N N . ILE A 1 72 ? 19.736 5.949 -0.991 1.00 38.78 72 ILE A N 1
ATOM 585 C CA . ILE A 1 72 ? 18.900 7.086 -1.386 1.00 38.78 72 ILE A CA 1
ATOM 586 C C . ILE A 1 72 ? 18.236 6.959 -2.773 1.00 38.78 72 ILE A C 1
ATOM 588 O O . ILE A 1 72 ? 18.922 6.802 -3.773 1.00 38.78 72 ILE A O 1
ATOM 592 N N . MET A 1 73 ? 16.922 7.218 -2.809 1.00 43.09 73 MET A N 1
ATOM 593 C CA . MET A 1 73 ? 16.090 7.426 -4.009 1.00 43.09 73 MET A CA 1
ATOM 594 C C . MET A 1 73 ? 15.605 6.146 -4.695 1.00 43.09 73 MET A C 1
ATOM 596 O O . MET A 1 73 ? 16.150 5.732 -5.701 1.00 43.09 73 MET A O 1
ATOM 600 N N . VAL A 1 74 ? 14.519 5.550 -4.198 1.00 50.66 74 VAL A N 1
ATOM 601 C CA . VAL A 1 74 ? 13.698 4.653 -5.041 1.00 50.66 74 VAL A CA 1
ATOM 602 C C . VAL A 1 74 ? 12.223 5.076 -5.050 1.00 50.66 74 VAL A C 1
ATOM 604 O O . VAL A 1 74 ? 11.522 4.827 -6.026 1.00 50.66 74 VAL A O 1
ATOM 607 N N . MET A 1 75 ? 11.746 5.829 -4.044 1.00 50.03 75 MET A N 1
ATOM 608 C CA . 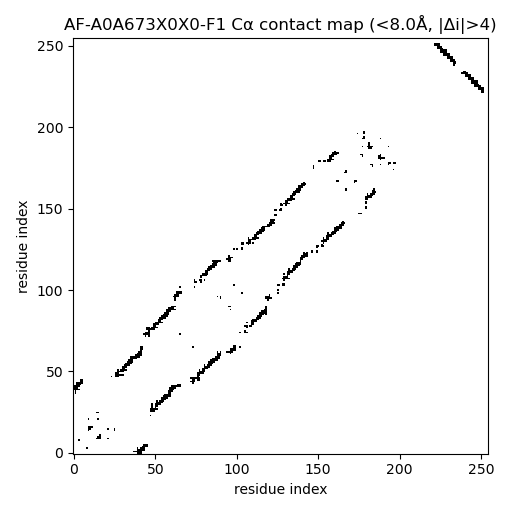MET A 1 75 ? 10.376 6.385 -4.049 1.00 50.03 75 MET A CA 1
ATOM 609 C C . MET A 1 75 ? 10.261 7.875 -3.715 1.00 50.03 75 MET A C 1
ATOM 611 O O . MET A 1 75 ? 9.174 8.430 -3.810 1.00 50.03 75 MET A O 1
ATOM 615 N N . GLY A 1 76 ? 11.382 8.576 -3.502 1.00 50.78 76 GLY A N 1
ATOM 616 C CA . GLY A 1 76 ? 11.403 10.048 -3.491 1.00 50.78 76 GLY A CA 1
ATOM 617 C C . GLY A 1 76 ? 11.096 10.692 -4.853 1.00 50.78 76 GLY A C 1
ATOM 618 O O . GLY A 1 76 ? 11.196 11.901 -4.979 1.00 50.78 76 GLY A O 1
ATOM 619 N N . GLY A 1 77 ? 10.785 9.892 -5.880 1.00 58.72 77 GLY A N 1
ATOM 620 C CA . GLY A 1 77 ? 10.362 10.369 -7.194 1.00 58.72 77 GLY A CA 1
ATOM 621 C C . GLY A 1 77 ? 8.971 9.902 -7.626 1.00 58.72 77 GLY A C 1
ATOM 622 O O . GLY A 1 77 ? 8.494 10.400 -8.634 1.00 58.72 77 GLY A O 1
ATOM 623 N N . LEU A 1 78 ? 8.307 8.982 -6.911 1.00 72.88 78 LEU A N 1
ATOM 624 C CA . LEU A 1 78 ? 6.956 8.499 -7.256 1.00 72.88 78 LEU A CA 1
ATOM 625 C C . LEU A 1 78 ? 5.877 9.276 -6.492 1.00 72.88 78 LEU A C 1
ATOM 627 O O . LEU A 1 78 ? 4.972 8.696 -5.896 1.00 72.88 78 LEU A O 1
ATOM 631 N N . GLU A 1 79 ? 5.997 10.601 -6.499 1.00 73.00 79 GLU A N 1
ATOM 632 C CA . GLU A 1 79 ? 5.137 11.512 -5.735 1.00 73.00 79 GLU A CA 1
ATOM 633 C C . GLU A 1 79 ? 3.656 11.376 -6.121 1.00 73.00 79 GLU A C 1
ATOM 635 O O . GLU A 1 79 ? 2.783 11.564 -5.283 1.00 73.00 79 GLU A O 1
ATOM 640 N N . GLU A 1 80 ? 3.360 10.960 -7.355 1.00 81.19 80 GLU A N 1
ATOM 641 C CA . GLU A 1 80 ? 1.993 10.817 -7.870 1.00 81.19 80 GLU A CA 1
ATOM 642 C C . GLU A 1 80 ? 1.386 9.412 -7.709 1.00 81.19 80 GLU A C 1
ATOM 644 O O . GLU A 1 80 ? 0.252 9.187 -8.153 1.00 81.19 80 GLU A O 1
ATOM 649 N N . LEU A 1 81 ? 2.094 8.452 -7.093 1.00 83.56 81 LEU A N 1
ATOM 650 C CA . LEU A 1 81 ? 1.603 7.076 -6.998 1.00 83.56 81 LEU A CA 1
ATOM 651 C C . LEU A 1 81 ? 0.409 6.980 -6.045 1.00 83.56 81 LEU A C 1
ATOM 653 O O . LEU A 1 81 ? 0.531 7.115 -4.832 1.00 83.56 81 LEU A O 1
ATOM 657 N N . LYS A 1 82 ? -0.757 6.668 -6.611 1.00 83.62 82 LYS A N 1
ATOM 658 C CA . LYS A 1 82 ? -2.038 6.608 -5.894 1.00 83.62 82 LYS A CA 1
ATOM 659 C C . LYS A 1 82 ? -2.486 5.184 -5.618 1.00 83.62 82 LYS A C 1
ATOM 661 O O . LYS A 1 82 ? -3.193 4.964 -4.639 1.00 83.62 82 LYS A O 1
ATOM 666 N N . MET A 1 83 ? -2.126 4.238 -6.484 1.00 85.19 83 MET A N 1
ATOM 667 C CA . MET A 1 83 ? -2.612 2.861 -6.417 1.00 85.19 83 MET A CA 1
ATOM 668 C C . MET A 1 83 ? -1.474 1.869 -6.630 1.00 85.19 83 MET A C 1
ATOM 670 O O . MET A 1 83 ? -0.788 1.900 -7.656 1.00 85.19 83 MET A O 1
ATOM 674 N N . LEU A 1 84 ? -1.313 0.950 -5.681 1.00 84.94 84 LEU A N 1
ATOM 675 C CA . LEU A 1 84 ? -0.325 -0.121 -5.754 1.00 84.94 84 LEU A CA 1
ATOM 676 C C . LEU A 1 84 ? -0.983 -1.458 -5.419 1.00 84.94 84 LEU A C 1
ATOM 678 O O . LEU A 1 84 ? -1.560 -1.650 -4.345 1.00 84.94 84 LEU A O 1
ATOM 682 N N . TYR A 1 85 ? -0.869 -2.388 -6.364 1.00 85.75 85 TYR A N 1
ATOM 683 C CA . TYR A 1 85 ? -1.435 -3.726 -6.262 1.00 85.75 85 TYR A CA 1
ATOM 684 C C . TYR A 1 85 ? -0.316 -4.739 -6.070 1.00 85.75 85 TYR A C 1
ATOM 686 O O . TYR A 1 85 ? 0.407 -5.049 -7.018 1.00 85.75 85 TYR A O 1
ATOM 694 N N . LEU A 1 86 ? -0.194 -5.269 -4.855 1.00 84.75 86 LEU A N 1
ATOM 695 C CA . LEU A 1 86 ? 0.830 -6.243 -4.475 1.00 84.75 86 LEU A CA 1
ATOM 696 C C . LEU A 1 86 ? 0.247 -7.625 -4.182 1.00 84.75 86 LEU A C 1
ATOM 698 O O . LEU A 1 86 ? 0.957 -8.471 -3.659 1.00 84.75 86 LEU A O 1
ATOM 702 N N . GLU A 1 87 ? -1.024 -7.868 -4.492 1.00 85.56 87 GLU A N 1
ATOM 703 C CA . GLU A 1 87 ? -1.716 -9.110 -4.140 1.00 85.56 87 GLU A CA 1
ATOM 704 C C . GLU A 1 87 ? -0.986 -10.385 -4.604 1.00 85.56 87 GLU A C 1
ATOM 706 O O . GLU A 1 87 ? -0.472 -10.455 -5.721 1.00 85.56 87 GLU A O 1
ATOM 711 N N . GLY A 1 88 ? -0.988 -11.417 -3.758 1.00 84.81 88 GLY A N 1
ATOM 712 C CA . GLY A 1 88 ? -0.630 -12.776 -4.161 1.00 84.81 88 GLY A CA 1
ATOM 713 C C . GLY A 1 88 ? 0.849 -12.977 -4.476 1.00 84.81 88 GLY A C 1
ATOM 714 O O . GLY A 1 88 ? 1.176 -13.721 -5.402 1.00 84.81 88 GLY A O 1
ATOM 715 N N . GLN A 1 89 ? 1.759 -12.337 -3.738 1.00 88.38 89 GLN A N 1
ATOM 716 C CA . GLN A 1 89 ? 3.182 -12.635 -3.888 1.00 88.38 89 GLN A CA 1
ATOM 717 C C . GLN A 1 89 ? 3.447 -14.111 -3.547 1.00 88.38 89 GLN A C 1
ATOM 719 O O . GLN A 1 89 ? 3.037 -14.628 -2.508 1.00 88.38 89 GLN A O 1
ATOM 724 N N . ARG A 1 90 ? 4.150 -14.811 -4.441 1.00 87.88 90 ARG A N 1
ATOM 725 C CA . ARG A 1 90 ? 4.536 -16.226 -4.329 1.00 87.88 90 ARG A CA 1
ATOM 726 C C . ARG A 1 90 ? 5.768 -16.363 -3.440 1.00 87.88 90 ARG A C 1
ATOM 728 O O . ARG A 1 90 ? 6.843 -16.749 -3.902 1.00 87.88 90 ARG A O 1
ATOM 735 N N . LEU A 1 91 ? 5.596 -15.980 -2.183 1.00 83.12 91 LEU A N 1
ATOM 736 C CA . LEU A 1 91 ? 6.645 -15.995 -1.175 1.00 83.12 91 LEU A CA 1
ATOM 737 C C . LEU A 1 91 ? 7.021 -17.438 -0.799 1.00 83.12 91 LEU A C 1
ATOM 739 O O . LEU A 1 91 ? 6.144 -18.309 -0.759 1.00 83.12 91 LEU A O 1
ATOM 743 N N . PRO A 1 92 ? 8.304 -17.714 -0.510 1.00 83.75 92 PRO A N 1
ATOM 744 C CA . PRO A 1 92 ? 8.717 -18.950 0.141 1.00 83.75 92 PRO A CA 1
ATOM 745 C C . PRO A 1 92 ? 7.962 -19.190 1.457 1.00 83.75 92 PRO A C 1
ATOM 747 O O . PRO A 1 92 ? 7.497 -18.260 2.117 1.00 83.75 92 PRO A O 1
ATOM 750 N N . SER A 1 93 ? 7.849 -20.457 1.865 1.00 81.88 93 SER A N 1
ATOM 751 C CA . SER A 1 93 ? 7.136 -20.819 3.095 1.00 81.88 93 SER A CA 1
ATOM 752 C C . SER A 1 93 ? 7.755 -20.135 4.317 1.00 81.88 93 SER A C 1
ATOM 754 O O . SER A 1 93 ? 8.932 -20.329 4.606 1.00 81.88 93 SER A O 1
ATOM 756 N N . GLY A 1 94 ? 6.943 -19.378 5.057 1.00 79.06 94 GLY A N 1
ATOM 757 C CA . GLY A 1 94 ? 7.366 -18.643 6.253 1.00 79.06 94 GLY A CA 1
ATOM 758 C C . GLY A 1 94 ? 7.832 -17.207 5.995 1.00 79.06 94 GLY A C 1
ATOM 759 O O . GLY A 1 94 ? 7.922 -16.438 6.950 1.00 79.06 94 GLY A O 1
ATOM 760 N N . GLU A 1 95 ? 8.057 -16.814 4.738 1.00 81.69 95 GLU A N 1
ATOM 761 C CA . GLU A 1 95 ? 8.351 -15.423 4.387 1.00 81.69 95 GLU A CA 1
ATOM 762 C C . GLU A 1 95 ? 7.083 -14.568 4.338 1.00 81.69 95 GLU A C 1
ATOM 764 O O . GLU A 1 95 ? 5.965 -15.065 4.169 1.00 81.69 95 GLU A O 1
ATOM 769 N N . LYS A 1 96 ? 7.269 -13.261 4.519 1.00 81.56 96 LYS A N 1
ATOM 770 C CA . LYS A 1 96 ? 6.201 -12.265 4.606 1.00 81.56 96 LYS A CA 1
ATOM 771 C C . LYS A 1 96 ? 6.572 -11.055 3.776 1.00 81.56 96 LYS A C 1
ATOM 773 O O . LYS A 1 96 ? 7.754 -10.749 3.641 1.00 81.56 96 LYS A O 1
ATOM 778 N N . LEU A 1 97 ? 5.564 -10.354 3.274 1.00 82.38 97 LEU A N 1
ATOM 779 C CA . LEU A 1 97 ? 5.786 -9.068 2.635 1.00 82.38 97 LEU A CA 1
ATOM 780 C C . LEU A 1 97 ? 6.145 -8.017 3.687 1.00 82.38 97 LEU A C 1
ATOM 782 O O . LEU A 1 97 ? 5.340 -7.727 4.572 1.00 82.38 97 LEU A O 1
ATOM 786 N N . LEU A 1 98 ? 7.330 -7.428 3.560 1.00 80.12 98 LEU A N 1
ATOM 787 C CA . LEU A 1 98 ? 7.789 -6.338 4.417 1.00 80.12 98 LEU A CA 1
ATOM 788 C C . LEU A 1 98 ? 7.809 -5.015 3.654 1.00 80.12 98 LEU A C 1
ATOM 790 O O . LEU A 1 98 ? 8.143 -4.977 2.468 1.00 80.12 98 LEU A O 1
ATOM 794 N N . PHE A 1 99 ? 7.493 -3.929 4.355 1.00 77.56 99 PHE A N 1
ATOM 795 C CA . PHE A 1 99 ? 7.562 -2.568 3.832 1.00 77.56 99 PHE A CA 1
ATOM 796 C C . PHE A 1 99 ? 8.714 -1.807 4.489 1.00 77.56 99 PHE A C 1
ATOM 798 O O . PHE A 1 99 ? 8.812 -1.786 5.714 1.00 77.56 99 PHE A O 1
ATOM 805 N N . ASP A 1 100 ? 9.555 -1.132 3.702 1.00 76.44 100 ASP A N 1
ATOM 806 C CA . ASP A 1 100 ? 10.500 -0.154 4.261 1.00 76.44 100 ASP A CA 1
ATOM 807 C C . ASP A 1 100 ? 9.733 1.079 4.784 1.00 76.44 100 ASP A C 1
ATOM 809 O O . ASP A 1 100 ? 8.980 1.704 4.027 1.00 76.44 100 ASP A O 1
ATOM 813 N N . PRO A 1 101 ? 9.921 1.482 6.055 1.00 76.75 101 PRO A N 1
ATOM 814 C CA . PRO A 1 101 ? 9.294 2.677 6.618 1.00 76.75 101 PRO A CA 1
ATOM 815 C C . PRO A 1 101 ? 9.499 3.946 5.781 1.00 76.75 101 PRO A C 1
ATOM 817 O O . PRO A 1 101 ? 8.605 4.790 5.707 1.00 76.75 101 PRO A O 1
ATOM 820 N N . ARG A 1 102 ? 10.649 4.089 5.109 1.00 74.31 102 ARG A N 1
ATOM 821 C CA . ARG A 1 102 ? 10.940 5.254 4.251 1.00 74.31 102 ARG A CA 1
ATOM 822 C C . ARG A 1 102 ? 10.053 5.279 3.009 1.00 74.31 102 ARG A C 1
ATOM 824 O O . ARG A 1 102 ? 9.583 6.343 2.612 1.00 74.31 102 ARG A O 1
ATOM 831 N N . THR A 1 103 ? 9.788 4.109 2.436 1.00 72.56 103 THR A N 1
ATOM 832 C CA . THR A 1 103 ? 8.850 3.921 1.323 1.00 72.56 103 THR A CA 1
ATOM 833 C C . THR A 1 103 ? 7.452 4.351 1.724 1.00 72.56 103 THR A C 1
ATOM 835 O O . THR A 1 103 ? 6.833 5.173 1.048 1.00 72.56 103 THR A O 1
ATOM 838 N N . LEU A 1 104 ? 6.976 3.849 2.863 1.00 77.19 104 LEU A N 1
ATOM 839 C CA . LEU A 1 104 ? 5.662 4.206 3.383 1.00 77.19 104 LEU A CA 1
ATOM 840 C C . LEU A 1 104 ? 5.561 5.708 3.667 1.00 77.19 104 LEU A C 1
ATOM 842 O O . LEU A 1 104 ? 4.552 6.318 3.331 1.00 77.19 104 LEU A O 1
ATOM 846 N N . PHE A 1 105 ? 6.620 6.322 4.201 1.00 77.00 105 PHE A N 1
ATOM 847 C CA . PHE A 1 105 ? 6.669 7.766 4.420 1.00 77.00 105 PHE A CA 1
ATOM 848 C C . PHE A 1 105 ? 6.570 8.561 3.110 1.00 77.00 105 PHE A C 1
ATOM 850 O O . PHE A 1 105 ? 5.805 9.516 3.038 1.00 77.00 105 PHE A O 1
ATOM 857 N N . SER A 1 106 ? 7.281 8.148 2.054 1.00 72.44 106 SER A N 1
ATOM 858 C CA . SER A 1 106 ? 7.204 8.817 0.744 1.00 72.44 106 SER A CA 1
ATOM 859 C C . SER A 1 106 ? 5.829 8.699 0.078 1.00 72.44 106 SER A C 1
ATOM 861 O O . SER A 1 106 ? 5.392 9.619 -0.603 1.00 72.44 106 SER A O 1
ATOM 863 N N . LEU A 1 107 ? 5.124 7.591 0.320 1.00 74.00 107 LEU A N 1
ATOM 864 C CA . LEU A 1 107 ? 3.774 7.352 -0.188 1.00 74.00 107 LEU A CA 1
ATOM 865 C C . LEU A 1 107 ? 2.684 8.013 0.660 1.00 74.00 107 LEU A C 1
ATOM 867 O O . LEU A 1 107 ? 1.584 8.249 0.167 1.00 74.00 107 LEU A O 1
ATOM 871 N N . ALA A 1 108 ? 2.958 8.330 1.925 1.00 76.50 108 ALA A N 1
ATOM 872 C CA . ALA A 1 108 ? 1.947 8.804 2.869 1.00 76.50 108 ALA A CA 1
ATOM 873 C C . ALA A 1 108 ? 1.168 10.040 2.378 1.00 76.50 108 ALA A C 1
ATOM 875 O O . ALA A 1 108 ? -0.002 10.207 2.730 1.00 76.50 108 ALA A O 1
ATOM 876 N N . GLU A 1 109 ? 1.798 10.878 1.550 1.00 74.94 109 GLU A N 1
ATOM 877 C CA . GLU A 1 109 ? 1.231 12.132 1.049 1.00 74.94 109 GLU A CA 1
ATOM 878 C C . GLU A 1 109 ? 0.381 12.003 -0.228 1.00 74.94 109 GLU A C 1
ATOM 880 O O . GLU A 1 109 ? -0.357 12.942 -0.541 1.00 74.94 109 GLU A O 1
ATOM 885 N N . SER A 1 110 ? 0.416 10.878 -0.945 1.00 71.00 110 SER A N 1
ATOM 886 C CA . SER A 1 110 ? -0.287 10.717 -2.235 1.00 71.00 110 SER A CA 1
ATOM 887 C C . SER A 1 110 ? -1.087 9.425 -2.376 1.00 71.00 110 SER A C 1
ATOM 889 O O . SER A 1 110 ? -1.953 9.310 -3.248 1.00 71.00 110 SER A O 1
ATOM 891 N N . PHE A 1 111 ? -0.830 8.457 -1.508 1.00 72.19 111 PHE A N 1
ATOM 892 C CA . PHE A 1 111 ? -1.276 7.094 -1.696 1.00 72.19 111 PHE A CA 1
ATOM 893 C C . PHE A 1 111 ? -2.718 6.876 -1.231 1.00 72.19 111 PHE A C 1
ATOM 895 O O . PHE A 1 111 ? -3.055 7.102 -0.070 1.00 72.19 111 PHE A O 1
ATOM 902 N N . GLY A 1 112 ? -3.572 6.432 -2.157 1.00 74.88 112 GLY A N 1
ATOM 903 C CA . GLY A 1 112 ? -5.011 6.253 -1.956 1.00 74.88 112 GLY A CA 1
ATOM 904 C C . GLY A 1 112 ? -5.431 4.791 -1.795 1.00 74.88 112 GLY A C 1
ATOM 905 O O . GLY A 1 112 ? -6.242 4.470 -0.935 1.00 74.88 112 GLY A O 1
ATOM 906 N N . VAL A 1 113 ? -4.889 3.886 -2.609 1.00 77.62 113 VAL A N 1
ATOM 907 C CA . VAL A 1 113 ? -5.351 2.493 -2.686 1.00 77.62 113 VAL A CA 1
ATOM 908 C C . VAL A 1 113 ? -4.204 1.520 -2.448 1.00 77.62 113 VAL A C 1
ATOM 910 O O . VAL A 1 113 ? -3.268 1.448 -3.249 1.00 77.62 113 VAL A O 1
ATOM 913 N N . LEU A 1 114 ? -4.337 0.709 -1.395 1.00 81.25 114 LEU A N 1
ATOM 914 C CA . LEU A 1 114 ? -3.399 -0.351 -1.038 1.00 81.25 114 LEU A CA 1
ATOM 915 C C . LEU A 1 114 ? -4.077 -1.721 -1.091 1.00 81.25 114 LEU A C 1
ATOM 917 O O . LEU A 1 114 ? -4.946 -2.027 -0.271 1.00 81.25 114 LEU A O 1
ATOM 921 N N . ASN A 1 115 ? -3.640 -2.578 -2.016 1.00 80.94 115 ASN A N 1
ATOM 922 C CA . ASN A 1 115 ? -4.025 -3.990 -2.009 1.00 80.94 115 ASN A CA 1
ATOM 923 C C . ASN A 1 115 ? -2.820 -4.869 -1.647 1.00 80.94 115 ASN A C 1
ATOM 925 O O . ASN A 1 115 ? -1.872 -4.993 -2.426 1.00 80.94 115 ASN A O 1
ATOM 929 N N . ILE A 1 116 ? -2.898 -5.493 -0.471 1.00 79.00 116 ILE A N 1
ATOM 930 C CA . ILE A 1 116 ? -1.853 -6.335 0.130 1.00 79.00 116 ILE A CA 1
ATOM 931 C C . ILE A 1 116 ? -2.338 -7.758 0.411 1.00 79.00 116 ILE A C 1
ATOM 933 O O . ILE A 1 116 ? -1.750 -8.470 1.225 1.00 79.00 116 ILE A O 1
ATOM 937 N N . ASN A 1 117 ? -3.420 -8.174 -0.243 1.00 83.12 117 ASN A N 1
ATOM 938 C CA . ASN A 1 117 ? -4.006 -9.500 -0.087 1.00 83.12 117 ASN A CA 1
ATOM 939 C C . ASN A 1 117 ? -2.986 -10.622 -0.331 1.00 83.12 117 ASN A C 1
ATOM 941 O O . ASN A 1 117 ? -2.166 -10.535 -1.240 1.00 83.12 117 ASN A O 1
ATOM 945 N N . ARG A 1 118 ? -3.111 -11.731 0.414 1.00 78.88 118 ARG A N 1
ATOM 946 C CA . ARG A 1 118 ? -2.364 -12.983 0.169 1.00 78.88 118 ARG A CA 1
ATOM 947 C C . ARG A 1 118 ? -0.834 -12.812 0.143 1.00 78.88 118 ARG A C 1
ATOM 949 O O . ARG A 1 118 ? -0.166 -13.373 -0.716 1.00 78.88 118 ARG A O 1
ATOM 956 N N . ASN A 1 119 ? -0.303 -12.059 1.102 1.00 80.81 119 ASN A N 1
ATOM 957 C CA . ASN A 1 119 ? 1.117 -11.715 1.235 1.00 80.81 119 ASN A CA 1
ATOM 958 C C . ASN A 1 119 ? 1.730 -12.136 2.585 1.00 80.81 119 ASN A C 1
ATOM 960 O O . ASN A 1 119 ? 2.819 -11.689 2.943 1.00 80.81 119 ASN A O 1
ATOM 964 N N . ASN A 1 120 ? 1.021 -12.988 3.334 1.00 76.94 120 ASN A N 1
ATOM 965 C CA . ASN A 1 120 ? 1.412 -13.505 4.646 1.00 76.94 120 ASN A CA 1
ATOM 966 C C . ASN A 1 120 ? 1.749 -12.401 5.673 1.00 76.94 120 ASN A C 1
ATOM 968 O O . ASN A 1 120 ? 2.670 -12.542 6.473 1.00 76.94 120 ASN A O 1
ATOM 972 N N . ILE A 1 121 ? 1.019 -11.282 5.628 1.00 75.56 121 ILE A N 1
ATOM 973 C CA . ILE A 1 121 ? 1.230 -10.145 6.535 1.00 75.56 121 ILE A CA 1
ATOM 974 C C . ILE A 1 121 ? 0.553 -10.434 7.871 1.00 75.56 121 ILE A C 1
ATOM 976 O O . ILE A 1 121 ? -0.655 -10.663 7.920 1.00 75.56 121 ILE A O 1
ATOM 980 N N . ASP A 1 122 ? 1.325 -10.380 8.951 1.00 73.69 122 ASP A N 1
ATOM 981 C CA . ASP A 1 122 ? 0.865 -10.626 10.316 1.00 73.69 122 ASP A CA 1
ATOM 982 C C . ASP A 1 122 ? 0.750 -9.351 11.164 1.00 73.69 122 ASP A C 1
ATOM 984 O O . ASP A 1 122 ? -0.008 -9.346 12.135 1.00 73.69 122 ASP A O 1
ATOM 988 N N . ASP A 1 123 ? 1.424 -8.269 10.763 1.00 75.62 123 ASP A N 1
ATOM 989 C CA . ASP A 1 123 ? 1.379 -6.950 11.395 1.00 75.62 123 ASP A CA 1
ATOM 990 C C . ASP A 1 123 ? 1.177 -5.833 10.357 1.00 75.62 123 ASP A C 1
ATOM 992 O O . ASP A 1 123 ? 1.776 -5.833 9.285 1.00 75.62 123 ASP A O 1
ATOM 996 N N . VAL A 1 124 ? 0.318 -4.868 10.682 1.00 79.00 124 VAL A N 1
ATOM 997 C CA . VAL A 1 124 ? -0.014 -3.711 9.831 1.00 79.00 124 VAL A CA 1
ATOM 998 C C . VAL A 1 124 ? 0.315 -2.377 10.501 1.00 79.00 124 VAL A C 1
ATOM 1000 O O . VAL A 1 124 ? -0.026 -1.327 9.959 1.00 79.00 124 VAL A O 1
ATOM 1003 N N . ARG A 1 125 ? 0.967 -2.382 11.672 1.00 81.06 125 ARG A N 1
ATOM 1004 C CA . ARG A 1 125 ? 1.327 -1.157 12.407 1.00 81.06 125 ARG A CA 1
ATOM 1005 C C . ARG A 1 125 ? 2.183 -0.207 11.582 1.00 81.06 125 ARG A C 1
ATOM 1007 O O . ARG A 1 125 ? 1.956 0.998 11.634 1.00 81.06 125 ARG A O 1
ATOM 1014 N N . ASP A 1 126 ? 3.084 -0.738 10.765 1.00 77.12 126 ASP A N 1
ATOM 1015 C CA . ASP A 1 126 ? 3.940 0.077 9.900 1.00 77.12 126 ASP A CA 1
ATOM 1016 C C . ASP A 1 126 ? 3.123 0.885 8.877 1.00 77.12 126 ASP A C 1
ATOM 1018 O O . ASP A 1 126 ? 3.490 2.005 8.525 1.00 77.12 126 ASP A O 1
ATOM 1022 N N . LEU A 1 127 ? 1.948 0.386 8.472 1.00 80.88 127 LEU A N 1
ATOM 1023 C CA . LEU A 1 127 ? 1.046 1.062 7.533 1.00 80.88 127 LEU A CA 1
ATOM 1024 C C . LEU A 1 127 ? 0.314 2.266 8.155 1.00 80.88 127 LEU A C 1
ATOM 1026 O O . LEU A 1 127 ? -0.328 3.030 7.431 1.00 80.88 127 LEU A O 1
ATOM 1030 N N . ALA A 1 128 ? 0.404 2.475 9.475 1.00 82.31 128 ALA A N 1
ATOM 1031 C CA . ALA A 1 128 ? -0.258 3.581 10.174 1.00 82.31 128 ALA A CA 1
ATOM 1032 C C . ALA A 1 128 ? 0.142 4.966 9.626 1.00 82.31 128 ALA A C 1
ATOM 1034 O O . ALA A 1 128 ? -0.645 5.909 9.673 1.00 82.31 128 ALA A O 1
ATOM 1035 N N . VAL A 1 129 ? 1.338 5.080 9.037 1.00 82.25 129 VAL A N 1
ATOM 1036 C CA . VAL A 1 129 ? 1.856 6.336 8.470 1.00 82.25 129 VAL A CA 1
ATOM 1037 C C . VAL A 1 129 ? 1.078 6.826 7.245 1.00 82.25 129 VAL A C 1
ATOM 1039 O O . VAL A 1 129 ? 1.114 8.016 6.937 1.00 82.25 129 VAL A O 1
ATOM 1042 N N . LEU A 1 130 ? 0.358 5.939 6.555 1.00 80.75 130 LEU A N 1
ATOM 1043 C CA . LEU A 1 130 ? -0.364 6.234 5.318 1.00 80.75 130 LEU A CA 1
ATOM 1044 C C . LEU A 1 130 ? -1.699 6.949 5.605 1.00 80.75 130 LEU A C 1
ATOM 1046 O O . LEU A 1 130 ? -2.777 6.391 5.448 1.00 80.75 130 LEU A O 1
ATOM 1050 N N . LYS A 1 131 ? -1.657 8.203 6.051 1.00 77.88 131 LYS A N 1
ATOM 1051 C CA . LYS A 1 131 ? -2.852 8.919 6.550 1.00 77.88 131 LYS A CA 1
ATOM 1052 C C . LYS A 1 131 ? -3.897 9.264 5.482 1.00 77.88 131 LYS A C 1
ATOM 1054 O O . LYS A 1 131 ? -5.036 9.566 5.838 1.00 77.88 131 LYS A O 1
ATOM 1059 N N . LYS A 1 132 ? -3.515 9.263 4.200 1.00 76.38 132 LYS A N 1
ATOM 1060 C CA . LYS A 1 132 ? -4.375 9.660 3.072 1.00 76.38 132 LYS A CA 1
ATOM 1061 C C . LYS A 1 132 ? -5.012 8.507 2.303 1.00 76.38 132 LYS A C 1
ATOM 1063 O O . LYS A 1 132 ? -5.734 8.775 1.342 1.00 76.38 132 LYS A O 1
ATOM 1068 N N . HIS A 1 133 ? -4.768 7.253 2.687 1.00 74.00 133 HIS A N 1
ATOM 1069 C CA . HIS A 1 133 ? -5.388 6.157 1.949 1.00 74.00 133 HIS A CA 1
ATOM 1070 C C . HIS A 1 133 ? -6.906 6.148 2.151 1.00 74.00 133 HIS A C 1
ATOM 1072 O O . HIS A 1 133 ? -7.438 6.538 3.189 1.00 74.00 133 HIS A O 1
ATOM 1078 N N . THR A 1 134 ? -7.591 5.732 1.095 1.00 70.25 134 THR A N 1
ATOM 1079 C CA . THR A 1 134 ? -9.044 5.691 0.963 1.00 70.25 134 THR A CA 1
ATOM 1080 C C . THR A 1 134 ? -9.558 4.266 0.820 1.00 70.25 134 THR A C 1
ATOM 1082 O O . THR A 1 134 ? -10.735 4.019 1.091 1.00 70.25 134 THR A O 1
ATOM 1085 N N . PHE A 1 135 ? -8.699 3.320 0.420 1.00 77.25 135 PHE A N 1
ATOM 1086 C CA . PHE A 1 135 ? -9.050 1.910 0.307 1.00 77.25 135 PHE A CA 1
ATOM 1087 C C . PHE A 1 135 ? -7.912 0.983 0.744 1.00 77.25 135 PHE A C 1
ATOM 1089 O O . PHE A 1 135 ? -6.813 1.019 0.184 1.00 77.25 135 PHE A O 1
ATOM 1096 N N . LEU A 1 136 ? -8.224 0.090 1.688 1.00 81.56 136 LEU A N 1
ATOM 1097 C CA . LEU A 1 136 ? -7.362 -1.018 2.096 1.00 81.56 136 LEU A CA 1
ATOM 1098 C C . LEU A 1 136 ? -8.027 -2.361 1.784 1.00 81.56 136 LEU A C 1
ATOM 1100 O O . LEU A 1 136 ? -9.122 -2.648 2.275 1.00 81.56 136 LEU A O 1
ATOM 1104 N N . CYS A 1 137 ? -7.320 -3.221 1.051 1.00 79.12 137 CYS A N 1
ATOM 1105 C CA . CYS A 1 137 ? -7.687 -4.622 0.871 1.00 79.12 137 CYS A CA 1
ATOM 1106 C C . CYS A 1 137 ? -6.631 -5.525 1.525 1.00 79.12 137 CYS A C 1
ATOM 1108 O O . CYS A 1 137 ? -5.471 -5.541 1.103 1.00 79.12 137 CYS A O 1
ATOM 1110 N N . CYS A 1 138 ? -7.031 -6.241 2.579 1.00 81.12 138 CYS A N 1
ATOM 1111 C CA . CYS A 1 138 ? -6.188 -7.171 3.324 1.00 81.12 138 CYS A CA 1
ATOM 1112 C C . CYS A 1 138 ? -6.980 -8.430 3.705 1.00 81.12 138 CYS A C 1
ATOM 1114 O O . CYS A 1 138 ? -7.437 -8.584 4.832 1.00 81.12 138 CYS A O 1
ATOM 1116 N N . ARG A 1 139 ? -7.147 -9.353 2.760 1.00 76.88 139 ARG A N 1
ATOM 1117 C CA . ARG A 1 139 ? -7.891 -10.609 2.905 1.00 76.88 139 ARG A CA 1
ATOM 1118 C C . ARG A 1 139 ? -6.991 -11.781 3.305 1.00 76.88 139 ARG A C 1
ATOM 1120 O O . ARG A 1 139 ? -6.793 -12.721 2.535 1.00 76.88 139 ARG A O 1
ATOM 1127 N N . GLN A 1 140 ? -6.370 -11.692 4.475 1.00 72.62 140 GLN A N 1
ATOM 1128 C CA . GLN A 1 140 ? -5.469 -12.716 5.021 1.00 72.62 140 GLN A CA 1
ATOM 1129 C C . GLN A 1 140 ? -5.475 -12.676 6.553 1.00 72.62 140 GLN A C 1
ATOM 1131 O O . GLN A 1 140 ? -5.895 -11.666 7.099 1.00 72.62 140 GLN A O 1
ATOM 1136 N N . PRO A 1 141 ? -5.014 -13.709 7.274 1.00 69.69 141 PRO A N 1
ATOM 1137 C CA . PRO A 1 141 ? -4.982 -13.676 8.733 1.00 69.69 141 PRO A CA 1
ATOM 1138 C C . PRO A 1 141 ? -3.917 -12.697 9.255 1.00 69.69 141 PRO A C 1
ATOM 1140 O O . PRO A 1 141 ? -2.746 -13.047 9.331 1.00 69.69 141 PRO A O 1
ATOM 1143 N N . VAL A 1 142 ? -4.322 -11.494 9.669 1.00 70.69 142 VAL A N 1
ATOM 1144 C CA . VAL A 1 142 ? -3.450 -10.579 10.422 1.00 70.69 142 VAL A CA 1
ATOM 1145 C C . VAL A 1 142 ? -3.581 -10.875 11.919 1.00 70.69 142 VAL A C 1
ATOM 1147 O O . VAL A 1 142 ? -4.675 -10.807 12.493 1.00 70.69 142 VAL A O 1
ATOM 1150 N N . THR A 1 143 ? -2.475 -11.207 12.584 1.00 64.31 143 THR A N 1
ATOM 1151 C CA . THR A 1 143 ? -2.425 -11.444 14.034 1.00 64.31 143 THR A CA 1
ATOM 1152 C C . THR A 1 143 ? -2.064 -10.157 14.769 1.00 64.31 143 THR A C 1
ATOM 1154 O O . THR A 1 143 ? -0.915 -9.919 15.113 1.00 64.31 143 THR A O 1
ATOM 1157 N N . GLY A 1 144 ? -3.068 -9.321 15.044 1.00 60.25 144 GLY A N 1
ATOM 1158 C CA . GLY A 1 144 ? -2.887 -8.059 15.768 1.00 60.25 144 GLY A CA 1
ATOM 1159 C C . GLY A 1 144 ? -3.808 -7.922 16.981 1.00 60.25 144 GLY A C 1
ATOM 1160 O O . GLY A 1 144 ? -5.030 -8.108 16.891 1.00 60.25 144 GLY A O 1
ATOM 1161 N N . HIS A 1 145 ? -3.233 -7.551 18.128 1.00 58.12 145 HIS A N 1
ATOM 1162 C CA . HIS A 1 145 ? -3.991 -7.161 19.321 1.00 58.12 145 HIS A CA 1
ATOM 1163 C C . HIS A 1 145 ? -4.481 -5.700 19.268 1.00 58.12 145 HIS A C 1
ATOM 1165 O O . HIS A 1 145 ? -5.443 -5.392 19.965 1.00 58.12 145 HIS A O 1
ATOM 1171 N N . ASP A 1 146 ? -3.922 -4.852 18.391 1.00 65.19 146 ASP A N 1
ATOM 1172 C CA . ASP A 1 146 ? -4.229 -3.411 18.330 1.00 65.19 146 ASP A CA 1
ATOM 1173 C C . ASP A 1 146 ? -4.458 -2.873 16.901 1.00 65.19 146 ASP A C 1
ATOM 1175 O O . ASP A 1 146 ? -3.865 -1.894 16.458 1.00 65.19 146 ASP A O 1
ATOM 1179 N N . LEU A 1 147 ? -5.327 -3.541 16.137 1.00 73.25 147 LEU A N 1
ATOM 1180 C CA . LEU A 1 147 ? -5.775 -3.020 14.836 1.00 73.25 147 LEU A CA 1
ATOM 1181 C C . LEU A 1 147 ? -6.605 -1.732 14.986 1.00 73.25 147 LEU A C 1
ATOM 1183 O O . LEU A 1 147 ? -6.570 -0.873 14.113 1.00 73.25 147 LEU A O 1
ATOM 1187 N N . GLU A 1 148 ? -7.325 -1.578 16.104 1.00 70.44 148 GLU A N 1
ATOM 1188 C CA . GLU A 1 148 ? -8.148 -0.392 16.378 1.00 70.44 148 GLU A CA 1
ATOM 1189 C C . GLU A 1 148 ? -7.285 0.875 16.486 1.00 70.44 148 GLU A C 1
ATOM 1191 O O . GLU A 1 148 ? -7.636 1.902 15.899 1.00 70.44 148 GLU A O 1
ATOM 1196 N N . GLY A 1 149 ? -6.123 0.796 17.148 1.00 75.19 149 GLY A N 1
ATOM 1197 C CA . GLY A 1 149 ? -5.166 1.898 17.209 1.00 75.19 149 GLY A CA 1
ATOM 1198 C C . GLY A 1 149 ? -4.592 2.271 15.842 1.00 75.19 149 GLY A C 1
ATOM 1199 O O . GLY A 1 149 ? -4.455 3.458 15.558 1.00 75.19 149 GLY A O 1
ATOM 1200 N N . VAL A 1 150 ? -4.341 1.300 14.957 1.00 78.44 150 VAL A N 1
ATOM 1201 C CA . VAL A 1 150 ? -3.862 1.571 13.586 1.00 78.44 150 VAL A CA 1
ATOM 1202 C C . VAL A 1 150 ? -4.949 2.259 12.760 1.00 78.44 150 VAL A C 1
ATOM 1204 O O . VAL A 1 150 ? -4.699 3.297 12.154 1.00 78.44 150 VAL A O 1
ATOM 1207 N N . PHE A 1 151 ? -6.177 1.737 12.786 1.00 77.94 151 PHE A N 1
ATOM 1208 C CA . PHE A 1 151 ? -7.285 2.275 11.988 1.00 77.94 151 PHE A CA 1
ATOM 1209 C C . PHE A 1 151 ? -7.707 3.680 12.425 1.00 77.94 151 PHE A C 1
ATOM 1211 O O . PHE A 1 151 ? -8.093 4.489 11.585 1.00 77.94 151 PHE A O 1
ATOM 1218 N N . SER A 1 152 ? -7.558 4.019 13.709 1.00 76.62 152 SER A N 1
ATOM 1219 C CA . SER A 1 152 ? -7.799 5.385 14.194 1.00 76.62 152 SER A CA 1
ATOM 1220 C C . SER A 1 152 ? -6.866 6.444 13.587 1.00 76.62 152 SER A C 1
ATOM 1222 O O . SER A 1 152 ? -7.189 7.630 13.631 1.00 76.62 152 SER A O 1
ATOM 1224 N N . GLN A 1 153 ? -5.733 6.041 13.001 1.00 82.12 153 GLN A N 1
ATOM 1225 C CA . GLN A 1 153 ? -4.782 6.953 12.354 1.00 82.12 153 GLN A CA 1
ATOM 1226 C C . GLN A 1 153 ? -5.116 7.230 10.882 1.00 82.12 153 GLN A C 1
ATOM 1228 O O . GLN A 1 153 ? -4.405 7.998 10.232 1.00 82.12 153 GLN A O 1
ATOM 1233 N N . TRP A 1 154 ? -6.195 6.641 10.359 1.00 83.19 154 TRP A N 1
ATOM 1234 C CA . TRP A 1 154 ? -6.590 6.716 8.954 1.00 83.19 154 TRP A CA 1
ATOM 1235 C C . TRP A 1 154 ? -7.921 7.462 8.774 1.00 83.19 154 TRP A C 1
ATOM 1237 O O . TRP A 1 154 ? -8.951 6.847 8.502 1.00 83.19 154 TRP A O 1
ATOM 1247 N N . PRO A 1 155 ? -7.931 8.800 8.923 1.00 76.50 155 PRO A N 1
ATOM 1248 C CA . PRO A 1 155 ? -9.163 9.592 8.925 1.00 76.50 155 PRO A CA 1
ATOM 1249 C C . PRO A 1 155 ? -9.868 9.663 7.563 1.00 76.50 155 PRO A C 1
ATOM 1251 O O . PRO A 1 155 ? -11.028 10.058 7.512 1.00 76.50 155 PRO A O 1
ATOM 1254 N N . LEU A 1 156 ? -9.170 9.332 6.473 1.00 78.12 156 LEU A N 1
ATOM 1255 C CA . LEU A 1 156 ? -9.671 9.425 5.097 1.00 78.12 156 LEU A CA 1
ATOM 1256 C C . LEU A 1 156 ? -10.055 8.060 4.502 1.00 78.12 156 LEU A C 1
ATOM 1258 O O . LEU A 1 156 ? -10.335 7.961 3.307 1.00 78.12 156 LEU A O 1
ATOM 1262 N N . LEU A 1 157 ? -10.074 7.003 5.317 1.00 80.31 157 LEU A N 1
ATOM 1263 C CA . LEU A 1 157 ? -10.380 5.663 4.841 1.00 80.31 157 LEU A CA 1
ATOM 1264 C C . LEU A 1 157 ? -11.878 5.510 4.551 1.00 80.31 157 LEU A C 1
ATOM 1266 O O . LEU A 1 157 ? -12.700 5.465 5.458 1.00 80.31 157 LEU A O 1
ATOM 1270 N N . HIS A 1 158 ? -12.235 5.363 3.278 1.00 81.56 158 HIS A N 1
ATOM 1271 C CA . HIS A 1 158 ? -13.626 5.175 2.862 1.00 81.56 158 HIS A CA 1
ATOM 1272 C C . HIS A 1 158 ? -14.012 3.700 2.811 1.00 81.56 158 HIS A C 1
ATOM 1274 O O . HIS A 1 158 ? -15.111 3.319 3.209 1.00 81.56 158 HIS A O 1
ATOM 1280 N N . ARG A 1 159 ? -13.113 2.847 2.318 1.00 81.81 159 ARG A N 1
ATOM 1281 C CA . ARG A 1 159 ? -13.403 1.437 2.053 1.00 81.81 159 ARG A CA 1
ATOM 1282 C C . ARG A 1 159 ? -12.374 0.541 2.723 1.00 81.81 159 ARG A C 1
ATOM 1284 O O . ARG A 1 159 ? -11.172 0.776 2.634 1.00 81.81 159 ARG A O 1
ATOM 1291 N N . MET A 1 160 ? -12.828 -0.532 3.349 1.00 85.06 160 MET A N 1
ATOM 1292 C CA . MET A 1 160 ? -11.939 -1.512 3.961 1.00 85.06 160 MET A CA 1
ATOM 1293 C C . MET A 1 160 ? -12.452 -2.924 3.724 1.00 85.06 160 MET A C 1
ATOM 1295 O O . MET A 1 160 ? -13.621 -3.232 3.950 1.00 85.06 160 MET A O 1
ATOM 1299 N N . ASP A 1 161 ? -11.554 -3.810 3.317 1.00 83.31 161 ASP A N 1
ATOM 1300 C CA . ASP A 1 161 ? -11.846 -5.227 3.183 1.00 83.31 161 ASP A CA 1
ATOM 1301 C C . ASP A 1 161 ? -10.838 -6.061 3.966 1.00 83.31 161 ASP A C 1
ATOM 1303 O O . ASP A 1 161 ? -9.669 -6.171 3.602 1.00 83.31 161 ASP A O 1
ATOM 1307 N N . LEU A 1 162 ? -11.325 -6.646 5.054 1.00 80.56 162 LEU A N 1
ATOM 1308 C CA . LEU A 1 162 ? -10.607 -7.549 5.943 1.00 80.56 162 LEU A CA 1
ATOM 1309 C C . LEU A 1 162 ? -11.188 -8.968 5.890 1.00 80.56 162 LEU A C 1
ATOM 1311 O O . LEU A 1 162 ? -10.945 -9.762 6.801 1.00 80.56 162 LEU A O 1
ATOM 1315 N N . SER A 1 163 ? -11.979 -9.321 4.875 1.00 79.38 163 SER A N 1
ATOM 1316 C CA . SER A 1 163 ? -12.575 -10.659 4.796 1.00 79.38 163 SER A CA 1
ATOM 1317 C C . SER A 1 163 ? -11.506 -11.762 4.873 1.00 79.38 163 SER A C 1
ATOM 1319 O O . SER A 1 163 ? -10.469 -11.696 4.225 1.00 79.38 163 SER A O 1
ATOM 1321 N N . GLY A 1 164 ? -11.723 -12.773 5.719 1.00 74.62 164 GLY A N 1
ATOM 1322 C CA . GLY A 1 164 ? -10.731 -13.830 5.971 1.00 74.62 164 GLY A CA 1
ATOM 1323 C C . GLY A 1 164 ? -9.718 -13.536 7.089 1.00 74.62 164 GLY A C 1
ATOM 1324 O O . GLY A 1 164 ? -8.887 -14.393 7.381 1.00 74.62 164 GLY A O 1
ATOM 1325 N N . ASN A 1 165 ? -9.796 -12.380 7.760 1.00 75.94 165 ASN A N 1
ATOM 1326 C CA . ASN A 1 165 ? -9.034 -12.127 8.986 1.00 75.94 165 ASN A CA 1
ATOM 1327 C C . ASN A 1 165 ? -9.707 -12.736 10.223 1.00 75.94 165 ASN A C 1
ATOM 1329 O O . ASN A 1 165 ? -10.928 -12.687 10.377 1.00 75.94 165 ASN A O 1
ATOM 1333 N N . THR A 1 166 ? -8.901 -13.152 11.203 1.00 73.12 166 THR A N 1
ATOM 1334 C CA . THR A 1 166 ? -9.395 -13.584 12.525 1.00 73.12 166 THR A CA 1
ATOM 1335 C C . THR A 1 166 ? -10.115 -12.462 13.278 1.00 73.12 166 THR A C 1
ATOM 1337 O O . THR A 1 166 ? -11.038 -12.724 14.050 1.00 73.12 166 THR A O 1
ATOM 1340 N N . VAL A 1 167 ? -9.754 -11.198 13.015 1.00 74.00 167 VAL A N 1
ATOM 1341 C CA . VAL A 1 167 ? -10.424 -10.024 13.592 1.00 74.00 167 VAL A CA 1
ATOM 1342 C C . VAL A 1 167 ? -11.915 -9.984 13.245 1.00 74.00 167 VAL A C 1
ATOM 1344 O O . VAL A 1 167 ? -12.703 -9.534 14.073 1.00 74.00 167 VAL A O 1
ATOM 1347 N N . CYS A 1 168 ? -12.326 -10.533 12.094 1.00 72.94 168 CYS A N 1
ATOM 1348 C CA . CYS A 1 168 ? -13.73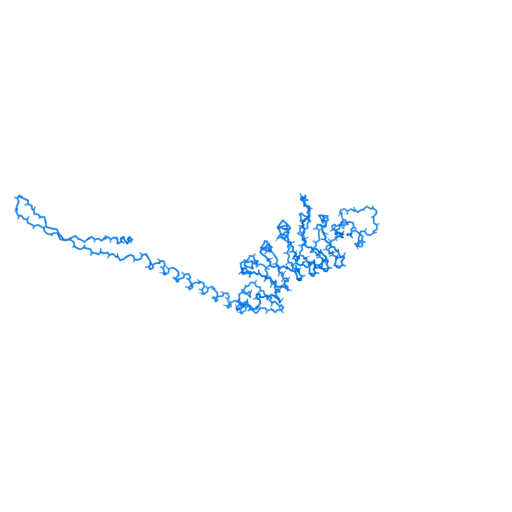2 -10.592 11.694 1.00 72.94 168 CYS A CA 1
ATOM 1349 C C . CYS A 1 168 ? -14.593 -11.454 12.626 1.00 72.94 168 CYS A C 1
ATOM 1351 O O . CYS A 1 168 ? -15.807 -11.269 12.671 1.00 72.94 168 CYS A O 1
ATOM 1353 N N . HIS A 1 169 ? -13.975 -12.364 13.383 1.00 75.94 169 HIS A N 1
ATOM 1354 C CA . HIS A 1 169 ? -14.653 -13.222 14.353 1.00 75.94 169 HIS A CA 1
ATOM 1355 C C . HIS A 1 169 ? -14.702 -12.618 15.764 1.00 75.94 169 HIS A C 1
ATOM 1357 O O . HIS A 1 169 ? -15.357 -13.179 16.642 1.00 75.94 169 HIS A O 1
ATOM 1363 N N . LYS A 1 170 ? -14.038 -11.477 16.012 1.00 74.94 170 LYS A N 1
ATOM 1364 C CA . LYS A 1 170 ? -14.090 -10.821 17.324 1.00 74.94 170 LYS A CA 1
ATOM 1365 C C . LYS A 1 170 ? -15.493 -10.239 17.574 1.00 74.94 170 LYS A C 1
ATOM 1367 O O . LYS A 1 170 ? -16.079 -9.625 16.677 1.00 74.94 170 LYS A O 1
ATOM 1372 N N . PRO A 1 171 ? -16.040 -10.366 18.797 1.00 71.25 171 PRO A N 1
ATOM 1373 C CA . PRO A 1 171 ? -17.315 -9.745 19.136 1.00 71.25 171 PRO A CA 1
ATOM 1374 C C . PRO A 1 171 ? -17.219 -8.226 18.961 1.00 71.25 171 PRO A C 1
ATOM 1376 O O . PRO A 1 171 ? -16.214 -7.620 19.330 1.00 71.25 171 PRO A O 1
ATOM 1379 N N . LYS A 1 172 ? -18.268 -7.609 18.404 1.00 74.25 172 LYS A N 1
ATOM 1380 C CA . LYS A 1 172 ? -18.335 -6.167 18.084 1.00 74.25 172 LYS A CA 1
ATOM 1381 C C . LYS A 1 172 ? -17.321 -5.682 17.046 1.00 74.25 172 LYS A C 1
ATOM 1383 O O . LYS A 1 172 ? -17.204 -4.480 16.854 1.00 74.25 172 LYS A O 1
ATOM 1388 N N . TYR A 1 173 ? -16.637 -6.581 16.332 1.00 75.12 173 TYR A N 1
ATOM 1389 C CA . TYR A 1 173 ? -15.744 -6.206 15.233 1.00 75.12 173 TYR A CA 1
ATOM 1390 C C . TYR A 1 173 ? -16.431 -5.254 14.249 1.00 75.12 173 TYR A C 1
ATOM 1392 O O . TYR A 1 173 ? -15.896 -4.189 13.955 1.00 75.12 173 TYR A O 1
ATOM 1400 N N . ARG A 1 174 ? -17.638 -5.603 13.787 1.00 75.69 174 ARG A N 1
ATOM 1401 C CA . ARG A 1 174 ? -18.390 -4.755 12.859 1.00 75.69 174 ARG A CA 1
ATOM 1402 C C . ARG A 1 174 ? -18.645 -3.382 13.479 1.00 75.69 174 ARG A C 1
ATOM 1404 O O . ARG A 1 174 ? -18.182 -2.397 12.923 1.00 75.69 174 ARG A O 1
ATOM 1411 N N . ASP A 1 175 ? -19.280 -3.334 14.648 1.00 75.12 175 ASP A N 1
ATOM 1412 C CA . ASP A 1 175 ? -19.645 -2.087 15.335 1.00 75.12 175 ASP A CA 1
ATOM 1413 C C . ASP A 1 175 ? -18.438 -1.178 15.613 1.00 75.12 175 ASP A C 1
ATOM 1415 O O . ASP A 1 175 ? -18.543 0.040 15.496 1.00 75.12 175 ASP A O 1
ATOM 1419 N N . SER A 1 176 ? -17.283 -1.762 15.946 1.00 74.31 176 SER A N 1
ATOM 1420 C CA . SER A 1 176 ? -16.043 -1.018 16.171 1.00 74.31 176 SER A CA 1
ATOM 1421 C C . SER A 1 176 ? -15.441 -0.457 14.885 1.00 74.31 176 SER A C 1
ATOM 1423 O O . SER A 1 176 ? -14.839 0.608 14.938 1.00 74.31 176 SER A O 1
ATOM 1425 N N . ASN A 1 177 ? -15.583 -1.146 13.746 1.00 75.31 177 ASN A N 1
ATOM 1426 C CA . ASN A 1 177 ? -14.939 -0.749 12.489 1.00 75.31 177 ASN A CA 1
ATOM 1427 C C . ASN A 1 177 ? -15.810 0.158 11.616 1.00 75.31 177 ASN A C 1
ATOM 1429 O O . ASN A 1 177 ? -15.275 1.023 10.930 1.00 75.31 177 ASN A O 1
ATOM 1433 N N . ILE A 1 178 ? -17.140 0.031 11.673 1.00 77.94 178 ILE A N 1
ATOM 1434 C CA . ILE A 1 178 ? -18.051 0.869 10.869 1.00 77.94 178 ILE A CA 1
ATOM 1435 C C . ILE A 1 178 ? -18.065 2.347 11.276 1.00 77.94 178 ILE A C 1
ATOM 1437 O O . ILE A 1 178 ? -18.646 3.174 10.586 1.00 77.94 178 ILE A O 1
ATOM 1441 N N . VAL A 1 179 ? -17.419 2.685 12.391 1.00 75.56 179 VAL A N 1
ATOM 1442 C CA . VAL A 1 179 ? -17.171 4.071 12.798 1.00 75.56 179 VAL A CA 1
ATOM 1443 C C . VAL A 1 179 ? -16.115 4.741 11.908 1.00 75.56 179 VAL A C 1
ATOM 1445 O O . VAL A 1 179 ? -16.127 5.963 11.779 1.00 75.56 179 VAL A O 1
ATOM 1448 N N . PHE A 1 180 ? -15.222 3.960 11.293 1.00 73.44 180 PHE A N 1
ATOM 1449 C CA . PHE A 1 180 ? -14.067 4.471 10.554 1.00 73.44 180 PHE A CA 1
ATOM 1450 C C . PHE A 1 180 ? -14.237 4.463 9.033 1.00 73.44 180 PHE A C 1
ATOM 1452 O O . PHE A 1 180 ? -13.455 5.124 8.368 1.00 73.44 180 PHE A O 1
ATOM 1459 N N . VAL A 1 181 ? -15.202 3.713 8.483 1.00 80.81 181 VAL A N 1
ATOM 1460 C CA . VAL A 1 181 ? -15.323 3.476 7.031 1.00 80.81 181 VAL A CA 1
ATOM 1461 C C . VAL A 1 181 ? -16.772 3.557 6.548 1.00 80.81 181 VAL A C 1
ATOM 1463 O O . VAL A 1 181 ? -17.702 3.345 7.324 1.00 80.81 181 VAL A O 1
ATOM 1466 N N . GLU A 1 182 ? -16.959 3.828 5.257 1.00 80.94 182 GLU A N 1
ATOM 1467 C CA . GLU A 1 182 ? -18.253 3.859 4.553 1.00 80.94 182 GLU A CA 1
ATOM 1468 C C . GLU A 1 182 ? -18.601 2.497 3.926 1.00 80.94 182 GLU A C 1
ATOM 1470 O O . GLU A 1 182 ? -19.772 2.145 3.798 1.00 80.94 182 GLU A O 1
ATOM 1475 N N . GLU A 1 183 ? -17.595 1.686 3.590 1.00 81.94 183 GLU A N 1
ATOM 1476 C CA . GLU A 1 183 ? -17.762 0.324 3.076 1.00 81.94 183 GLU A CA 1
ATOM 1477 C C . GLU A 1 183 ? -16.861 -0.653 3.844 1.00 81.94 183 GLU A C 1
ATOM 1479 O O . GLU A 1 183 ? -15.647 -0.458 3.927 1.00 81.94 183 GLU A O 1
ATOM 1484 N N . LEU A 1 184 ? -17.440 -1.731 4.385 1.00 84.19 184 LEU A N 1
ATOM 1485 C CA . LEU A 1 184 ? -16.704 -2.776 5.104 1.00 84.19 184 LEU A CA 1
ATOM 1486 C C . LEU A 1 184 ? -17.005 -4.162 4.528 1.00 84.19 184 LEU A C 1
ATOM 1488 O O . LEU A 1 184 ? -18.143 -4.636 4.594 1.00 84.19 184 LEU A O 1
ATOM 1492 N N . ASN A 1 185 ? -15.968 -4.849 4.041 1.00 81.75 185 ASN A N 1
ATOM 1493 C CA . ASN A 1 185 ? -16.034 -6.198 3.463 1.00 81.75 185 ASN A CA 1
ATOM 1494 C C . ASN A 1 185 ? -17.058 -6.303 2.315 1.00 81.75 185 ASN A C 1
ATOM 1496 O O . ASN A 1 185 ? -17.864 -7.236 2.284 1.00 81.75 185 ASN A O 1
ATOM 1500 N N . GLY A 1 186 ? -17.071 -5.314 1.414 1.00 78.06 186 GLY A N 1
ATOM 1501 C CA . GLY A 1 186 ? -17.995 -5.265 0.276 1.00 78.06 186 GLY A CA 1
ATOM 1502 C C . GLY A 1 186 ? -19.432 -4.875 0.635 1.00 78.06 186 GLY A C 1
ATOM 1503 O O . GLY A 1 186 ? -20.341 -5.086 -0.165 1.00 78.06 186 GLY A O 1
ATOM 1504 N N . LYS A 1 187 ? -19.672 -4.378 1.856 1.00 80.56 187 LYS A N 1
ATOM 1505 C CA . LYS A 1 187 ? -20.989 -3.915 2.308 1.00 80.56 187 LYS A CA 1
ATOM 1506 C C . LYS A 1 187 ? -20.934 -2.438 2.657 1.00 80.56 187 LYS A C 1
ATOM 1508 O O . LYS A 1 187 ? -20.216 -2.063 3.585 1.00 80.56 187 LYS A O 1
ATOM 1513 N N . GLU A 1 188 ? -21.753 -1.647 1.978 1.00 82.38 188 GLU A N 1
ATOM 1514 C CA . GLU A 1 188 ? -21.996 -0.255 2.346 1.00 82.38 188 GLU A CA 1
ATOM 1515 C C . GLU A 1 188 ? -22.595 -0.163 3.753 1.00 82.38 188 GLU A C 1
ATOM 1517 O O . GLU A 1 188 ? -23.369 -1.019 4.209 1.00 82.38 188 GLU A O 1
ATOM 1522 N N . ILE A 1 189 ? -22.192 0.877 4.466 1.00 82.12 189 ILE A N 1
ATOM 1523 C CA . ILE A 1 189 ? -22.629 1.169 5.820 1.00 82.12 189 ILE A CA 1
ATOM 1524 C C . ILE A 1 189 ? -23.643 2.299 5.739 1.00 82.12 189 ILE A C 1
ATOM 1526 O O . ILE A 1 189 ? -23.371 3.372 5.215 1.00 82.12 189 ILE A O 1
ATOM 1530 N N . ASN A 1 190 ? -24.827 2.057 6.296 1.00 78.38 190 ASN A N 1
ATOM 1531 C CA . ASN A 1 190 ? -25.841 3.092 6.411 1.00 78.38 190 ASN A CA 1
ATOM 1532 C C . ASN A 1 190 ? -25.367 4.187 7.382 1.00 78.38 190 ASN A C 1
ATOM 1534 O O . ASN A 1 190 ? -25.071 3.899 8.548 1.00 78.38 190 ASN A O 1
ATOM 1538 N N . GLU A 1 191 ? -25.370 5.435 6.914 1.00 76.81 191 GLU A N 1
ATOM 1539 C CA . GLU A 1 191 ? -24.964 6.615 7.678 1.00 76.81 191 GLU A CA 1
ATOM 1540 C C . GLU A 1 191 ? -25.713 6.748 9.010 1.00 76.81 191 GLU A C 1
ATOM 1542 O O . GLU A 1 191 ? -25.115 7.065 10.036 1.00 76.81 191 GLU A O 1
ATOM 1547 N N . LEU A 1 192 ? -27.006 6.407 9.049 1.00 73.19 192 LEU A N 1
ATOM 1548 C CA . LEU A 1 192 ? -27.801 6.451 10.282 1.00 73.19 192 LEU A CA 1
ATOM 1549 C C . LEU A 1 192 ? -27.288 5.460 11.335 1.00 73.19 192 LEU A C 1
ATOM 1551 O O . LEU A 1 192 ? -27.222 5.779 12.524 1.00 73.19 192 LEU A O 1
ATOM 1555 N N . SER A 1 193 ? -26.903 4.255 10.908 1.00 70.31 193 SER A N 1
ATOM 1556 C CA . SER A 1 193 ? -26.360 3.222 11.797 1.00 70.31 193 SER A CA 1
ATOM 1557 C C . SER A 1 193 ? -24.962 3.587 12.296 1.00 70.31 193 SER A C 1
ATOM 1559 O O . SER A 1 193 ? -24.655 3.381 13.472 1.00 70.31 193 SER A O 1
ATOM 1561 N N . ARG A 1 194 ? -24.135 4.175 11.424 1.00 78.69 194 ARG A N 1
ATOM 1562 C CA . ARG A 1 194 ? -22.813 4.706 11.775 1.00 78.69 194 ARG A CA 1
ATOM 1563 C C . ARG A 1 194 ? -22.929 5.831 12.804 1.00 78.69 194 ARG A C 1
ATOM 1565 O O . ARG A 1 194 ? -22.294 5.759 13.857 1.00 78.69 194 ARG A O 1
ATOM 1572 N N . GLN A 1 195 ? -23.799 6.809 12.562 1.00 74.62 195 GLN A N 1
ATOM 1573 C CA . GLN A 1 195 ? -23.976 7.956 13.452 1.00 74.62 195 GLN A CA 1
ATOM 1574 C C . GLN A 1 195 ? -24.542 7.556 14.818 1.00 74.62 195 GLN A C 1
ATOM 1576 O O . GLN A 1 195 ? -24.117 8.083 15.849 1.00 74.62 195 GLN A O 1
ATOM 1581 N N . PHE A 1 196 ? -25.443 6.569 14.859 1.00 76.38 196 PHE A N 1
ATOM 1582 C CA . PHE A 1 196 ? -25.906 5.977 16.114 1.00 76.38 196 PHE A CA 1
ATOM 1583 C C . PHE A 1 196 ? -24.746 5.395 16.934 1.00 76.38 196 PHE A C 1
ATOM 1585 O O . PHE A 1 196 ? -24.647 5.668 18.130 1.00 76.38 196 PHE A O 1
ATOM 1592 N N . LEU A 1 197 ? -23.847 4.630 16.309 1.00 74.81 197 LEU A N 1
ATOM 1593 C CA . LEU A 1 197 ? -22.717 4.009 17.004 1.00 74.81 197 LEU A CA 1
ATOM 1594 C C . LEU A 1 197 ? -21.658 5.014 17.450 1.00 74.81 197 LEU A C 1
ATOM 1596 O O . LEU A 1 197 ? -21.120 4.860 18.547 1.00 74.81 197 LEU A O 1
ATOM 1600 N N . ILE A 1 198 ? -21.404 6.060 16.660 1.00 76.44 198 ILE A N 1
ATOM 1601 C CA . ILE A 1 198 ? -20.546 7.185 17.059 1.00 76.44 198 ILE A CA 1
ATOM 1602 C C . ILE A 1 198 ? -21.100 7.834 18.329 1.00 76.44 198 ILE A C 1
ATOM 1604 O O . ILE A 1 198 ? -20.396 7.935 19.337 1.00 76.44 198 ILE A O 1
ATOM 1608 N N . ASN A 1 199 ? -22.384 8.193 18.320 1.00 78.31 199 ASN A N 1
ATOM 1609 C CA . ASN A 1 199 ? -23.048 8.809 19.467 1.00 78.31 199 ASN A CA 1
ATOM 1610 C C . ASN A 1 199 ? -23.096 7.865 20.679 1.00 78.31 199 ASN A C 1
ATOM 1612 O O . ASN A 1 199 ? -22.914 8.294 21.820 1.00 78.31 199 ASN A O 1
ATOM 1616 N N . TRP A 1 200 ? -23.287 6.566 20.448 1.00 75.12 200 TRP A N 1
ATOM 1617 C CA . TRP A 1 200 ? -23.268 5.549 21.495 1.00 75.12 200 TRP A CA 1
ATOM 1618 C C . TRP A 1 200 ? -21.876 5.391 22.123 1.00 75.12 200 TRP A C 1
ATOM 1620 O O . TRP A 1 200 ? -21.770 5.348 23.353 1.00 75.12 200 TRP A O 1
ATOM 1630 N N . LYS A 1 201 ? -20.806 5.363 21.311 1.00 77.00 201 LYS A N 1
ATOM 1631 C CA . LYS A 1 201 ? -19.408 5.303 21.779 1.00 77.00 201 LYS A CA 1
ATOM 1632 C C . LYS A 1 201 ? -19.062 6.561 22.579 1.00 77.00 201 LYS A C 1
ATOM 1634 O O . LYS A 1 201 ? -18.640 6.438 23.726 1.00 77.00 201 LYS A O 1
ATOM 1639 N N . ALA A 1 202 ? -19.393 7.745 22.061 1.00 74.81 202 ALA A N 1
ATOM 1640 C CA . ALA A 1 202 ? -19.211 9.019 22.760 1.00 74.81 202 ALA A CA 1
ATOM 1641 C C . ALA A 1 202 ? -19.968 9.077 24.102 1.00 74.81 202 ALA A C 1
ATOM 1643 O O . ALA A 1 202 ? -19.410 9.493 25.119 1.00 74.81 202 ALA A O 1
ATOM 1644 N N . SER A 1 203 ? -21.217 8.599 24.146 1.00 72.81 203 SER A N 1
ATOM 1645 C CA . SER A 1 203 ? -22.006 8.529 25.385 1.00 72.81 203 SER A CA 1
ATOM 1646 C C . SER A 1 203 ? -21.395 7.564 26.404 1.00 72.81 203 SER A C 1
ATOM 1648 O O . SER A 1 203 ? -21.334 7.861 27.601 1.00 72.81 203 SER A O 1
ATOM 1650 N N . LYS A 1 204 ? -20.916 6.403 25.948 1.00 75.56 204 LYS A N 1
ATOM 1651 C CA . LYS A 1 204 ? -20.268 5.405 26.803 1.00 75.56 204 LYS A CA 1
ATOM 1652 C C . LYS A 1 204 ? -18.954 5.932 27.385 1.00 75.56 204 LYS A C 1
ATOM 1654 O O . LYS A 1 204 ? -18.724 5.764 28.584 1.00 75.56 204 LYS A O 1
ATOM 1659 N N . ASP A 1 205 ? -18.139 6.597 26.574 1.00 75.88 205 ASP A N 1
ATOM 1660 C CA . ASP A 1 205 ? -16.866 7.183 26.999 1.00 75.88 205 ASP A CA 1
ATOM 1661 C C . ASP A 1 205 ? -17.081 8.373 27.941 1.00 75.88 205 ASP A C 1
ATOM 1663 O O . ASP A 1 205 ? -16.382 8.491 28.947 1.00 75.88 205 ASP A O 1
ATOM 1667 N N . GLY A 1 206 ? -18.113 9.187 27.701 1.00 70.12 206 GLY A N 1
ATOM 1668 C CA . GLY A 1 206 ? -18.547 10.237 28.625 1.00 70.12 206 GLY A CA 1
ATOM 1669 C C . GLY A 1 206 ? -18.964 9.679 29.988 1.00 70.12 206 GLY A C 1
ATOM 1670 O O . GLY A 1 206 ? -18.511 10.162 31.022 1.00 70.12 206 GLY A O 1
ATOM 1671 N N . LYS A 1 207 ? -19.750 8.593 30.014 1.00 71.00 207 LYS A N 1
ATOM 1672 C CA . LYS A 1 207 ? -20.123 7.905 31.266 1.00 71.00 207 LYS A CA 1
ATOM 1673 C C . LYS A 1 207 ? -18.916 7.308 31.989 1.00 71.00 207 LYS A C 1
ATOM 1675 O O . LYS A 1 207 ? -18.920 7.260 33.217 1.00 71.00 207 LYS A O 1
ATOM 1680 N N . LYS A 1 208 ? -17.905 6.833 31.254 1.00 73.06 208 LYS A N 1
ATOM 1681 C CA . LYS A 1 208 ? -16.666 6.296 31.832 1.00 73.06 208 LYS A CA 1
ATOM 1682 C C . LYS A 1 208 ? -15.816 7.410 32.448 1.00 73.06 208 LYS A C 1
ATOM 1684 O O . LYS A 1 208 ? -15.485 7.303 33.621 1.00 73.06 208 LYS A O 1
ATOM 1689 N N . LYS A 1 209 ? -15.594 8.514 31.724 1.00 69.31 209 LYS A N 1
ATOM 1690 C CA . LYS A 1 209 ? -14.925 9.716 32.257 1.00 69.31 209 LYS A CA 1
ATOM 1691 C C . LYS A 1 209 ? -15.622 10.252 33.504 1.00 69.31 209 LYS A C 1
ATOM 1693 O O . LYS A 1 209 ? -14.960 10.496 34.500 1.00 69.31 209 LYS A O 1
ATOM 1698 N N . TRP A 1 210 ? -16.953 10.332 33.495 1.00 67.12 210 TRP A N 1
ATOM 1699 C CA . TRP A 1 210 ? -17.724 10.803 34.649 1.00 67.12 210 TRP A CA 1
ATOM 1700 C C . TRP A 1 210 ? -17.606 9.881 35.875 1.00 67.12 210 TRP A C 1
ATOM 1702 O O . TRP A 1 210 ? -17.607 10.345 37.014 1.00 67.12 210 TRP A O 1
ATOM 1712 N N . LYS A 1 211 ? -17.480 8.564 35.660 1.00 65.12 211 LYS A N 1
ATOM 1713 C CA . LYS A 1 211 ? -17.200 7.595 36.732 1.00 65.12 211 LYS A CA 1
ATOM 1714 C C . LYS A 1 211 ? -15.772 7.721 37.265 1.00 65.12 211 LYS A C 1
ATOM 1716 O O . LYS A 1 211 ? -15.602 7.710 38.481 1.00 65.12 211 LYS A O 1
ATOM 1721 N N . ASP A 1 212 ? -14.785 7.871 36.385 1.00 68.12 212 ASP A N 1
ATOM 1722 C CA . ASP A 1 212 ? -13.375 8.032 36.760 1.00 68.12 212 ASP A CA 1
ATOM 1723 C C . ASP A 1 212 ? -13.142 9.363 37.501 1.00 68.12 212 ASP A C 1
ATOM 1725 O O . ASP A 1 212 ? -12.425 9.406 38.501 1.00 68.12 212 ASP A O 1
ATOM 1729 N N . GLU A 1 213 ? -13.800 10.443 37.069 1.00 62.84 213 GLU A N 1
ATOM 1730 C CA . GLU A 1 213 ? -13.814 11.739 37.759 1.00 62.84 213 GLU A CA 1
ATOM 1731 C C . GLU A 1 213 ? -14.483 11.636 39.127 1.00 62.84 213 GLU A C 1
ATOM 1733 O O . GLU A 1 213 ? -13.903 12.096 40.109 1.00 62.84 213 GLU A O 1
ATOM 1738 N N . ARG A 1 214 ? -15.638 10.956 39.230 1.00 58.88 214 ARG A N 1
ATOM 1739 C CA . ARG A 1 214 ? -16.280 10.693 40.526 1.00 58.88 214 ARG A CA 1
ATOM 1740 C C . ARG A 1 214 ? -15.369 9.917 41.470 1.00 58.88 214 ARG A C 1
ATOM 1742 O O . ARG A 1 214 ? -15.228 10.329 42.615 1.00 58.88 214 ARG A O 1
ATOM 1749 N N . MET A 1 215 ? -14.725 8.848 41.000 1.00 54.81 215 MET A N 1
ATOM 1750 C CA . MET A 1 215 ? -13.782 8.061 41.804 1.00 54.81 215 MET A CA 1
ATOM 1751 C C . MET A 1 215 ? -12.591 8.897 42.289 1.00 54.81 215 MET A C 1
ATOM 1753 O O . MET A 1 215 ? -12.210 8.776 43.452 1.00 54.81 215 MET A O 1
ATOM 1757 N N . LYS A 1 216 ? -12.057 9.797 41.452 1.00 54.56 216 LYS A N 1
ATOM 1758 C CA . LYS A 1 216 ? -11.014 10.752 41.864 1.00 54.56 216 LYS A CA 1
ATOM 1759 C C . LYS A 1 216 ? -11.521 11.762 42.896 1.00 54.56 216 LYS A C 1
ATOM 1761 O O . LYS A 1 216 ? -10.839 11.993 43.887 1.00 54.56 216 LYS A O 1
ATOM 1766 N N . THR A 1 217 ? -12.720 12.326 42.728 1.00 53.06 217 THR A N 1
ATOM 1767 C CA . THR A 1 217 ? -13.302 13.241 43.731 1.00 53.06 217 THR A CA 1
ATOM 1768 C C . THR A 1 217 ? -13.648 12.545 45.048 1.00 53.06 217 THR A C 1
ATOM 1770 O O . THR A 1 217 ? -13.470 13.142 46.104 1.00 53.06 217 THR A O 1
ATOM 1773 N N . SER A 1 218 ? -14.074 11.279 45.018 1.00 47.97 218 SER A N 1
ATOM 1774 C CA . SER A 1 218 ? -14.385 10.499 46.224 1.00 47.97 218 SER A CA 1
ATOM 1775 C C . SER A 1 218 ? -13.144 10.108 47.035 1.00 47.97 218 SER A C 1
ATOM 1777 O O . SER A 1 218 ? -13.270 9.867 48.230 1.00 47.97 218 SER A O 1
ATOM 1779 N N . GLN A 1 219 ? -11.953 10.074 46.426 1.00 48.81 219 GLN A N 1
ATOM 1780 C CA . GLN A 1 219 ? -10.684 9.886 47.145 1.00 48.81 219 GLN A CA 1
ATOM 1781 C C . GLN A 1 219 ? -10.129 11.183 47.762 1.00 48.81 219 GLN A C 1
ATOM 1783 O O . GLN A 1 219 ? -9.267 11.108 48.631 1.00 48.81 219 GLN A O 1
ATOM 1788 N N . ILE A 1 220 ? -10.613 12.362 47.349 1.00 48.66 220 ILE A N 1
ATOM 1789 C CA . ILE A 1 220 ? -10.104 13.667 47.819 1.00 48.66 220 ILE A CA 1
ATOM 1790 C C . ILE A 1 220 ? -10.945 14.243 48.976 1.00 48.66 220 ILE A C 1
ATOM 1792 O O . ILE A 1 220 ? -10.495 15.140 49.687 1.00 48.66 220 ILE A O 1
ATOM 1796 N N . THR A 1 221 ? -12.130 13.702 49.259 1.00 49.00 221 THR A N 1
ATOM 1797 C CA . THR A 1 221 ? -12.873 14.032 50.486 1.00 49.00 221 THR A CA 1
ATOM 1798 C C . THR A 1 221 ? -12.284 13.304 51.697 1.00 49.00 221 THR A C 1
ATOM 1800 O O . THR A 1 221 ? -12.796 12.270 52.123 1.00 49.00 221 THR A O 1
ATOM 1803 N N . LEU A 1 222 ? -11.197 13.844 52.257 1.00 50.59 222 LEU A N 1
ATOM 1804 C CA . LEU A 1 222 ? -10.732 13.485 53.599 1.00 50.59 222 LEU A CA 1
ATOM 1805 C C . LEU A 1 222 ? -11.821 13.858 54.623 1.00 50.59 222 LEU A C 1
ATOM 1807 O O . LEU A 1 222 ? -12.323 14.985 54.575 1.00 50.59 222 LEU A O 1
ATOM 1811 N N . PRO A 1 223 ? -12.190 12.973 55.567 1.00 49.06 223 PRO A N 1
ATOM 1812 C CA . PRO A 1 223 ? -13.024 13.381 56.687 1.00 49.06 223 PRO A CA 1
ATOM 1813 C C . PRO A 1 223 ? -12.271 14.462 57.478 1.00 49.06 223 PRO A C 1
ATOM 1815 O O . PRO A 1 223 ? -11.090 14.308 57.781 1.00 49.06 223 PRO A O 1
ATOM 1818 N N . LEU A 1 224 ? -12.922 15.579 57.795 1.00 51.00 224 LEU A N 1
ATOM 1819 C CA . LEU A 1 224 ? -12.366 16.576 58.712 1.00 51.00 224 LEU A CA 1
ATOM 1820 C C . LEU A 1 224 ? -12.689 16.123 60.139 1.00 51.00 224 LEU A C 1
ATOM 1822 O O . LEU A 1 224 ? -13.862 15.941 60.468 1.00 51.00 224 LEU A O 1
ATOM 1826 N N . LEU A 1 225 ? -11.675 15.936 60.988 1.00 49.69 225 LEU A N 1
ATOM 1827 C CA . LEU A 1 225 ? -11.905 15.707 62.414 1.00 49.69 225 LEU A CA 1
ATOM 1828 C C . LEU A 1 225 ? -12.106 17.078 63.072 1.00 49.69 225 LEU A C 1
ATOM 1830 O O . LEU A 1 225 ? -11.182 17.892 63.118 1.00 49.69 225 LEU A O 1
ATOM 1834 N N . ILE A 1 226 ? -13.320 17.356 63.544 1.00 54.41 226 ILE A N 1
ATOM 1835 C CA . ILE A 1 226 ? -13.611 18.579 64.297 1.00 54.41 226 ILE A CA 1
ATOM 1836 C C . ILE A 1 226 ? -13.354 18.273 65.772 1.00 54.41 226 ILE A C 1
ATOM 1838 O O . ILE A 1 226 ? -14.085 17.490 66.378 1.00 54.41 226 ILE A O 1
ATOM 1842 N N . MET A 1 227 ? -12.312 18.875 66.348 1.00 50.22 227 MET A N 1
ATOM 1843 C CA . MET A 1 227 ? -12.044 18.808 67.787 1.00 50.22 227 MET A CA 1
ATOM 1844 C C . MET A 1 227 ? -12.418 20.131 68.452 1.00 50.22 227 MET A C 1
ATOM 1846 O O . MET A 1 227 ? -11.980 21.205 68.034 1.00 50.22 227 MET A O 1
ATOM 1850 N N . TYR A 1 228 ? -13.206 20.035 69.521 1.00 52.62 228 TYR A N 1
ATOM 1851 C CA . TYR A 1 228 ? -13.527 21.154 70.399 1.00 52.62 228 TYR A CA 1
ATOM 1852 C C . TYR A 1 228 ? -12.619 21.085 71.623 1.00 52.62 228 TYR A C 1
ATOM 1854 O O . TYR A 1 228 ? -12.693 20.129 72.393 1.00 52.62 228 TYR A O 1
ATOM 1862 N N . CYS A 1 229 ? -11.749 22.081 71.790 1.00 51.25 229 CYS A N 1
ATOM 1863 C CA . CYS A 1 229 ? -10.868 22.172 72.950 1.00 51.25 229 CYS A CA 1
ATOM 1864 C C . CYS A 1 229 ? -11.384 23.238 73.918 1.00 51.25 229 CYS A C 1
ATOM 1866 O O . CYS A 1 229 ? -11.719 24.354 73.509 1.00 51.25 229 CYS A O 1
ATOM 1868 N N . TYR A 1 230 ? -11.429 22.884 75.201 1.00 48.22 230 TYR A N 1
ATOM 1869 C CA . TYR A 1 230 ? -11.815 23.779 76.283 1.00 48.22 230 TYR A CA 1
ATOM 1870 C C . TYR A 1 230 ? -10.555 24.262 76.991 1.00 48.22 230 TYR A C 1
ATOM 1872 O O . TYR A 1 230 ? -9.848 23.463 77.606 1.00 48.22 230 TYR A O 1
ATOM 1880 N N . ILE A 1 231 ? -10.249 25.553 76.880 1.00 56.72 231 ILE A N 1
ATOM 1881 C CA . ILE A 1 231 ? -9.074 26.131 77.536 1.00 56.72 231 ILE A CA 1
ATOM 1882 C C . ILE A 1 231 ? -9.548 27.070 78.638 1.00 56.72 231 ILE A C 1
ATOM 1884 O O . ILE A 1 231 ? -10.269 28.039 78.393 1.00 56.72 231 ILE A O 1
ATOM 1888 N N . GLN A 1 232 ? -9.118 26.764 79.860 1.00 55.28 232 GLN A N 1
ATOM 1889 C CA . GLN A 1 232 ? -9.306 27.605 81.030 1.00 55.28 232 GLN A CA 1
ATOM 1890 C C . GLN A 1 232 ? -8.065 28.479 81.217 1.00 55.28 232 GLN A C 1
ATOM 1892 O O . GLN A 1 232 ? -6.970 27.965 81.445 1.00 55.28 232 GLN A O 1
ATOM 1897 N N . ILE A 1 233 ? -8.233 29.797 81.133 1.00 57.50 233 ILE A N 1
ATOM 1898 C CA . ILE A 1 233 ? -7.161 30.765 81.375 1.00 57.50 233 ILE A CA 1
ATOM 1899 C C . ILE A 1 233 ? -7.434 31.452 82.712 1.00 57.50 233 ILE A C 1
ATOM 1901 O O . ILE A 1 233 ? -8.453 32.124 82.890 1.00 57.50 233 ILE A O 1
ATOM 1905 N N . THR A 1 234 ? -6.514 31.274 83.658 1.00 57.38 234 THR A N 1
ATOM 1906 C CA . THR A 1 234 ? -6.597 31.862 85.000 1.00 57.38 234 THR A CA 1
ATOM 1907 C C . THR A 1 234 ? -5.661 33.061 85.082 1.00 57.38 234 THR A C 1
ATOM 1909 O O . THR A 1 234 ? -4.458 32.916 84.869 1.00 57.38 234 THR A O 1
ATOM 1912 N N . TYR A 1 235 ? -6.191 34.246 85.395 1.00 56.06 235 TYR A N 1
ATOM 1913 C CA . TYR A 1 235 ? -5.376 35.458 85.507 1.00 56.06 235 TYR A CA 1
ATOM 1914 C C . TYR A 1 235 ? -4.778 35.571 86.917 1.00 56.06 235 TYR A C 1
ATOM 1916 O O . TYR A 1 235 ? -5.528 35.769 87.879 1.00 56.06 235 TYR A O 1
ATOM 1924 N N . PRO A 1 236 ? -3.443 35.492 87.070 1.00 51.12 236 PRO A N 1
ATOM 1925 C CA . PRO A 1 236 ? -2.810 35.293 88.375 1.00 51.12 236 PRO A CA 1
ATOM 1926 C C . PRO A 1 236 ? -2.948 36.480 89.342 1.00 51.12 236 PRO A C 1
ATOM 1928 O O . PRO A 1 236 ? -2.773 36.296 90.539 1.00 51.12 236 PRO A O 1
ATOM 1931 N N . PHE A 1 237 ? -3.310 37.676 88.863 1.00 50.06 237 PHE A N 1
ATOM 1932 C CA . PHE A 1 237 ? -3.388 38.883 89.699 1.00 50.06 237 PHE A CA 1
ATOM 1933 C C . PHE A 1 237 ? -4.810 39.327 90.078 1.00 50.06 237 PHE A C 1
ATOM 1935 O O . PHE A 1 237 ? -4.962 40.160 90.964 1.00 50.06 237 PHE A O 1
ATOM 1942 N N . THR A 1 238 ? -5.860 38.791 89.445 1.00 60.72 238 THR A N 1
ATOM 1943 C CA . THR A 1 238 ? -7.260 39.183 89.734 1.00 60.72 238 THR A CA 1
ATOM 1944 C C . THR A 1 238 ? -8.152 38.018 90.158 1.00 60.72 238 THR A C 1
ATOM 1946 O O . THR A 1 238 ? -9.305 38.242 90.518 1.00 60.72 238 THR A O 1
ATOM 1949 N N . GLY A 1 239 ? -7.655 36.776 90.096 1.00 57.91 239 GLY A N 1
ATOM 1950 C CA . GLY A 1 239 ? -8.404 35.568 90.466 1.00 57.91 239 GLY A CA 1
ATOM 1951 C C . GLY A 1 239 ? -9.565 35.216 89.526 1.00 57.91 239 GLY A C 1
ATOM 1952 O O . GLY A 1 239 ? -10.265 34.235 89.760 1.00 57.91 239 GLY A O 1
ATOM 1953 N N . LYS A 1 240 ? -9.786 35.989 88.454 1.00 51.66 240 LYS A N 1
ATOM 1954 C CA . LYS A 1 240 ? -10.830 35.708 87.463 1.00 51.66 240 LYS A CA 1
ATOM 1955 C C . LYS A 1 240 ? -10.395 34.585 86.520 1.00 51.66 240 LYS A C 1
ATOM 1957 O O . LYS A 1 240 ? -9.256 34.558 86.049 1.00 51.66 240 LYS A O 1
ATOM 1962 N N . ILE A 1 241 ? -11.335 33.690 86.227 1.00 56.75 241 ILE A N 1
ATOM 1963 C CA . ILE A 1 241 ? -11.170 32.571 85.298 1.00 56.75 241 ILE A CA 1
ATOM 1964 C C . ILE A 1 241 ? -11.981 32.874 84.039 1.00 56.75 241 ILE A C 1
ATOM 1966 O O . ILE A 1 241 ? -13.168 33.188 84.130 1.00 56.75 241 ILE A O 1
ATOM 1970 N N . MET A 1 242 ? -11.343 32.782 82.874 1.00 51.78 242 MET A N 1
ATOM 1971 C CA . MET A 1 242 ? -12.003 32.898 81.576 1.00 51.78 242 MET A CA 1
ATOM 1972 C C . MET A 1 242 ? -11.950 31.552 80.859 1.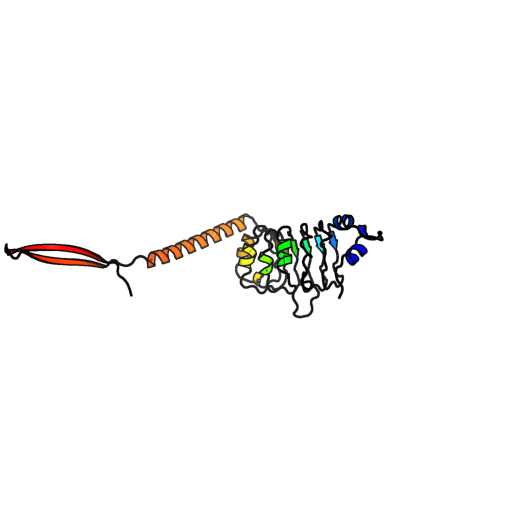00 51.78 242 MET A C 1
ATOM 1974 O O . MET A 1 242 ? -10.903 30.904 80.812 1.00 51.78 242 MET A O 1
ATOM 1978 N N . TYR A 1 243 ? -13.084 31.141 80.302 1.00 59.47 243 TYR A N 1
ATOM 1979 C CA . TYR A 1 243 ? -13.212 29.898 79.554 1.00 59.47 243 TYR A CA 1
ATOM 1980 C C . TYR A 1 243 ? -13.412 30.212 78.075 1.00 59.47 243 TYR A C 1
ATOM 1982 O O . TYR A 1 243 ? -14.359 30.911 77.716 1.00 59.47 243 TYR A O 1
ATOM 1990 N N . CYS A 1 244 ? -12.527 29.691 77.228 1.00 51.81 244 CYS A N 1
ATOM 1991 C CA . CYS A 1 244 ? -12.606 29.859 75.781 1.00 51.81 244 CYS A CA 1
ATOM 1992 C C . CYS A 1 244 ? -12.874 28.516 75.099 1.00 51.81 244 CYS A C 1
ATOM 1994 O O . CYS A 1 244 ? -12.180 27.528 75.350 1.00 51.81 244 CYS A O 1
ATOM 1996 N N . TYR A 1 245 ? -13.856 28.510 74.196 1.00 51.97 245 TYR A N 1
ATOM 1997 C CA . TYR A 1 245 ? -14.102 27.410 73.268 1.00 51.97 245 TYR A CA 1
ATOM 1998 C C . TYR A 1 245 ? -13.366 27.690 71.963 1.00 51.97 245 TYR A C 1
ATOM 2000 O O . TYR A 1 245 ? -13.658 28.676 71.288 1.00 51.97 245 TYR A O 1
ATOM 2008 N N . ILE A 1 246 ? -12.422 26.823 71.601 1.00 55.69 246 ILE A N 1
ATOM 2009 C CA . ILE A 1 246 ? -11.706 26.928 70.328 1.00 55.69 246 ILE A CA 1
ATOM 2010 C C . ILE A 1 246 ? -12.050 25.702 69.484 1.00 55.69 246 ILE A C 1
ATOM 2012 O O . ILE A 1 246 ? -11.817 24.563 69.893 1.00 55.69 246 ILE A O 1
ATOM 2016 N N . GLN A 1 247 ? -12.620 25.947 68.302 1.00 55.88 247 GLN A N 1
ATOM 2017 C CA . GLN A 1 247 ? -12.860 24.925 67.288 1.00 55.88 247 GLN A CA 1
ATOM 2018 C C . GLN A 1 247 ? -11.624 24.820 66.394 1.00 55.88 247 GLN A C 1
ATOM 2020 O O . GLN A 1 247 ? -11.281 25.774 65.694 1.00 55.88 247 GLN A O 1
ATOM 2025 N N . ILE A 1 248 ? -10.960 23.664 66.404 1.00 55.53 248 ILE A N 1
ATOM 2026 C CA . ILE A 1 248 ? -9.799 23.401 65.548 1.00 55.53 248 ILE A CA 1
ATOM 2027 C C . ILE A 1 248 ? -10.210 22.376 64.495 1.00 55.53 248 ILE A C 1
ATOM 2029 O O . ILE A 1 248 ? -10.697 21.292 64.817 1.00 55.53 248 ILE A O 1
ATOM 2033 N N . THR A 1 249 ? -10.015 22.736 63.226 1.00 56.78 249 THR A N 1
ATOM 2034 C CA . THR A 1 249 ? -10.296 21.861 62.082 1.00 56.78 249 THR A CA 1
ATOM 2035 C C . THR A 1 249 ? -8.963 21.417 61.492 1.00 56.78 249 THR A C 1
ATOM 2037 O O . THR A 1 249 ? -8.231 22.246 60.954 1.00 56.78 249 THR A O 1
ATOM 2040 N N . LEU A 1 250 ? -8.624 20.132 61.618 1.00 52.78 250 LEU A N 1
ATOM 2041 C CA . LEU A 1 250 ? -7.378 19.567 61.089 1.00 52.78 250 LEU A CA 1
ATOM 2042 C C . LEU A 1 250 ? -7.688 18.567 59.962 1.00 52.78 250 LEU A C 1
ATOM 2044 O O . LEU A 1 250 ? -8.568 17.717 60.133 1.00 52.78 250 LEU A O 1
ATOM 2048 N N . PRO A 1 251 ? -6.984 18.632 58.816 1.00 51.44 251 PRO A N 1
ATOM 2049 C CA . PRO A 1 251 ? -7.086 17.601 57.792 1.00 51.44 251 PRO A CA 1
ATOM 2050 C C . PRO A 1 251 ? -6.488 16.291 58.325 1.00 51.44 251 PRO A C 1
ATOM 2052 O O . PRO A 1 251 ? -5.347 16.268 58.789 1.00 51.44 251 PRO A O 1
ATOM 2055 N N . LEU A 1 252 ? -7.256 15.198 58.274 1.00 51.62 252 LEU A N 1
ATOM 2056 C CA . LEU A 1 252 ? -6.772 13.865 58.636 1.00 51.62 252 LEU A CA 1
ATOM 2057 C C . LEU A 1 252 ? -5.681 13.440 57.641 1.00 51.62 252 LEU A C 1
ATOM 2059 O O . LEU A 1 252 ? -5.976 13.077 56.509 1.00 51.62 252 LEU A O 1
ATOM 2063 N N . LEU A 1 253 ? -4.411 13.469 58.046 1.00 48.25 253 LEU A N 1
ATOM 2064 C CA . LEU A 1 253 ? -3.357 12.774 57.309 1.00 48.25 253 LEU A CA 1
ATOM 2065 C C . LEU A 1 253 ? -3.443 11.284 57.655 1.00 48.25 253 LEU A C 1
ATOM 2067 O O . LEU A 1 253 ? -2.975 10.853 58.708 1.00 48.25 253 LEU A O 1
ATOM 2071 N N . VAL A 1 254 ? -4.072 10.504 56.777 1.00 48.88 254 VAL A N 1
ATOM 2072 C CA . VAL A 1 254 ? -3.995 9.040 56.819 1.00 48.88 254 VAL A CA 1
ATOM 2073 C C . VAL A 1 254 ? -2.574 8.660 56.385 1.00 48.88 254 VAL A C 1
ATOM 2075 O O . VAL A 1 254 ? -2.176 8.988 55.268 1.00 48.88 254 VAL A O 1
ATOM 2078 N N . ARG A 1 255 ? -1.790 8.063 57.291 1.00 42.34 255 ARG A N 1
ATOM 2079 C CA . ARG A 1 255 ? -0.502 7.433 56.960 1.00 42.34 255 ARG A CA 1
ATOM 2080 C C . ARG A 1 255 ? -0.720 6.063 56.338 1.00 42.34 255 ARG A C 1
ATOM 2082 O O . ARG A 1 255 ? -1.644 5.365 56.809 1.00 42.34 255 ARG A O 1
#

InterPro domains:
  IPR001611 Leucine-rich repeat [PS51450] (29-50)
  IPR032675 Leucine-rich repeat domain superfamily [G3DSA:3.80.10.10] (1-213)
  IPR050836 SDS22/Internalin LRR-containing [PTHR46652] (29-219)

pLDDT: mean 72.47, std 13.35, range [29.34, 92.19]

Nearest PDB structures (foldseek):
  6hkw-assembly5_E  TM=3.261E-01  e=5.742E-05  Homo sapiens
  6tl8-assembly1_D  TM=5.752E-01  e=2.432E-02  Homo sapiens
  2id5-assembly1_A  TM=5.152E-01  e=6.604E-02  Homo sapiens

Foldseek 3Di:
DAEADPVVVLCVDPLNPPDPDDDLVSLCVAQEDADEQVQHQYYDASLSNQNHAYYHHENHQHLEPDDDDPDDGRLLRNQNHAYYAHAHHPYDPPGFRYYDLVNLLSCLNHYAEDEPENGPAQDCQSNLSNQQYQEYHYAEAHNDPPPLVSLVSHQNHAEYEHHNYPCVVDPCSVLSCLLRYQYYNNDGDDPVSNVVSVVVVVVVVVVVVVVVVVVVVVVVPQDWDWDWDWDWDADPPPRDIDIDTDIDTDGDDDD

Solvent-accessible surface area (backbone atoms only — not comparable to full-atom values): 14001 Å² total; per-residue (Å²): 134,41,59,50,37,63,67,56,49,32,67,70,34,80,91,40,64,84,52,102,66,88,53,68,77,58,36,47,68,36,36,70,47,81,54,50,63,63,56,31,38,40,70,52,60,47,44,61,30,34,47,23,30,37,41,37,42,24,46,14,34,46,38,42,57,63,78,86,74,100,62,86,66,50,43,84,28,35,61,47,31,26,35,44,36,45,29,42,27,62,54,61,94,89,52,43,52,43,74,34,67,68,53,45,58,48,33,19,84,42,26,28,36,45,33,53,24,51,28,65,46,41,75,63,66,82,58,37,63,37,36,50,25,31,34,44,37,40,48,38,62,43,72,62,98,58,57,66,67,35,54,72,46,28,84,49,26,38,34,39,29,47,56,72,20,64,58,72,74,42,89,59,36,64,72,66,48,46,67,56,34,48,25,53,60,93,36,77,54,59,63,70,62,32,51,51,48,48,54,49,51,53,52,51,52,50,53,48,50,54,49,55,50,48,56,54,54,63,70,66,65,64,66,69,54,77,46,79,47,83,47,78,48,71,43,93,88,75,78,52,74,48,79,46,83,47,81,48,81,47,81,60,80,82,126

Mean predicted aligned error: 14.93 Å

Radius of gyration: 32.67 Å; Cα contacts (8 Å, |Δi|>4): 460; chains: 1; bounding box: 49×60×121 Å

Secondary structure (DSSP, 8-state):
-EEE-HHHHHHH-TTTTT-SS--HHHHTT--EEE-TTS-EEEE---TT-TT--EEE-TTS--SEES-S--SS-SSTT-TT--EEE-TT--PPTT---EE-HHHHHHHTTT--EEE-TTS-----GGGGG-TT--EEE--S----S-HHHHHTT-TT--EEE-TT-GGGGSTTHHHHHTTT-SEETTEEPPHHHHHHHHHHHHHHHHHHHHHHHHHHHHHH-PPEEEEEEEEEEE-TTT--EEEEEEEEEEE----

Sequence (255 aa):
MVRLTMDLIAKSSYYLKNKRSYSLPQYLKLTHLNFSNKNIEDIEDLSMCRNLTVLYLYDNKINHVLGACPIIMVMGGLEELKMLYLEGQRLPSGEKLLFDPRTLFSLAESFGVLNINRNNIDDVRDLAVLKKHTFLCCRQPVTGHDLEGVFSQWPLLHRMDLSGNTVCHKPKYRDSNIVFVEELNGKEINELSRQFLINWKASKDGKKKWKDERMKTSQITLPLLIMYCYIQITYPFTGKIMYCYIQITLPLLVR

Organism: Salmo trutta (NCBI:txid8032)